Protein AF-A0AAN4Z8P5-F1 (afdb_monomer)

Sequence (238 aa):
MHRLLLLSAVVSSAASQAPPCPLPADVLASDYPSPWAKGGLMDKWKDGANDWIKCPDHFIAKLTADSKAFSFGSSYYCNSTSGKWMERGSKFQAPAFVSPVTYPTGTAKKYCPITHTPSNGASGWIALYSGHEQYCPAGEIPTLATDGKISKSITCQDNGKLSIVAEDGSVTYPFHPTLKCIRAPPPPPCPPLGTCTEADVKKRFGPSAVYGAPTITPSKGSCSSPTGKLVYLKVRSE

Mean predicted aligned error: 10.51 Å

pLDDT: mean 81.45, std 18.39, range [33.81, 97.62]

Organism: NCBI:txid1317129

Foldseek 3Di:
DDDDDDDPDPPPPPPPQQDAQDDAAAQDQVLDFPPKDAQDAWDWDDPPPWIKTFAPAWKWFALDNAAHIWTFDGMFTQDSVVSFTADPPQRDTGHNYMGHIDDDPPDDDFWAWAWEQEPVRRIGIITHHAPRFRRADPQWFKAFPPPRFTFPDWGGDRNNDIWTQTPVRDTDDDDHTYIYIDGDDDQPPPDPQADDDPVNQCVRPNVQWDFDFDDDDDDPDWDAHPVRGITDIDDDDD

Solvent-accessible surface area (backbone atoms only — not comparable to full-atom values): 14144 Å² total; per-residue (Å²): 138,84,83,83,80,81,79,79,78,79,77,77,71,73,75,79,73,59,68,76,48,75,80,54,44,73,54,59,76,88,55,49,54,86,79,50,42,84,32,71,69,70,47,71,52,68,80,88,84,41,46,35,42,34,28,91,66,26,32,36,30,17,64,38,98,80,20,28,38,35,36,42,72,44,54,30,33,36,39,66,90,78,43,38,43,23,28,85,84,56,48,21,65,63,48,57,19,40,28,27,23,35,72,62,83,93,61,81,88,49,36,18,62,28,28,42,34,53,97,86,66,31,45,33,66,34,34,32,30,61,96,26,52,64,37,40,38,86,69,36,39,46,20,37,65,86,79,63,48,51,46,69,44,61,46,30,37,76,86,33,50,64,48,39,30,30,74,89,66,52,70,72,80,92,72,63,56,46,33,26,66,41,76,50,76,77,74,77,79,76,65,68,74,81,64,80,43,68,66,55,47,24,72,74,66,37,84,80,46,52,89,49,82,74,74,94,71,95,69,96,74,77,48,71,36,85,85,74,52,56,44,55,75,63,76,78,82,129

Secondary structure (DSSP, 8-state):
-----------------PPPPPPPBPPPGGGPPTT-EE-SPPEEEE-SS-EEEE-SSEEEEESSTTSPPEEE-SEEEEETTTTEEE-TTT-PBPPSEEEEEEPPTT-----EEEEE--TT---EEEEE-TT----SPTTEEEEETTT--BEEEEEE-TTS-EEEEETT--B--SS--EEEEEEPPPPPPPPPTT---HHHHHHHH-TT-----------S-PBP-TTS-PBP------

Nearest PDB structures (foldseek):
  6j62-assembly1_A  TM=2.686E-01  e=1.863E-01  Mus musculus
  6oat-assembly2_D  TM=3.455E-01  e=3.373E-01  Ovis aries
  6i9r-assembly1_m  TM=5.720E-01  e=2.353E+00  Homo sapiens
  6ndl-assembly1_A  TM=5.377E-01  e=6.561E+00  Staphylococcus aureus

Structure (mmCIF, N/CA/C/O backbone):
data_AF-A0AAN4Z8P5-F1
#
_entry.id   AF-A0AAN4Z8P5-F1
#
loop_
_atom_site.group_PDB
_atom_site.id
_atom_site.type_symbol
_atom_site.label_atom_id
_atom_site.label_alt_id
_atom_site.label_comp_id
_atom_site.label_asym_id
_atom_site.label_entity_id
_atom_site.label_seq_id
_atom_site.pdbx_PDB_ins_code
_atom_site.Cartn_x
_atom_site.Cartn_y
_atom_site.Cartn_z
_atom_site.occupancy
_atom_site.B_iso_or_equiv
_atom_site.auth_seq_id
_atom_site.auth_comp_id
_atom_site.auth_asym_id
_atom_site.auth_atom_id
_atom_site.pdbx_PDB_model_num
ATOM 1 N N . MET A 1 1 ? 73.178 -10.350 13.482 1.00 52.38 1 MET A N 1
ATOM 2 C CA . MET A 1 1 ? 72.140 -9.421 12.979 1.00 52.38 1 MET A CA 1
ATOM 3 C C . MET A 1 1 ? 71.139 -10.206 12.135 1.00 52.38 1 MET A C 1
ATOM 5 O O . MET A 1 1 ? 71.417 -10.464 10.975 1.00 52.38 1 MET A O 1
ATOM 9 N N . HIS A 1 2 ? 70.037 -10.680 12.724 1.00 45.66 2 HIS A N 1
ATOM 10 C CA . HIS A 1 2 ? 68.987 -11.424 12.013 1.00 45.66 2 HIS A CA 1
ATOM 11 C C . HIS A 1 2 ? 67.806 -10.481 11.739 1.00 45.66 2 HIS A C 1
ATOM 13 O O . HIS A 1 2 ? 67.177 -9.991 12.673 1.00 45.66 2 HIS A O 1
ATOM 19 N N . ARG A 1 3 ? 67.555 -10.181 10.458 1.00 58.16 3 ARG A N 1
ATOM 20 C CA . ARG A 1 3 ? 66.414 -9.379 9.992 1.00 58.16 3 ARG A CA 1
ATOM 21 C C . ARG A 1 3 ? 65.154 -10.244 10.014 1.00 58.16 3 ARG A C 1
ATOM 23 O O . ARG A 1 3 ? 65.031 -11.172 9.223 1.00 58.16 3 ARG A O 1
ATOM 30 N N . LEU A 1 4 ? 64.230 -9.915 10.910 1.00 60.97 4 LEU A N 1
ATOM 31 C CA . LEU A 1 4 ? 62.889 -10.485 10.960 1.00 60.97 4 LEU A CA 1
ATOM 32 C C . LEU A 1 4 ? 62.040 -9.830 9.852 1.00 60.97 4 LEU A C 1
ATOM 34 O O . LEU A 1 4 ? 61.720 -8.645 9.928 1.00 60.97 4 LEU A O 1
ATOM 38 N N . LEU A 1 5 ? 61.732 -10.579 8.793 1.00 62.50 5 LEU A N 1
ATOM 39 C CA . LEU A 1 5 ? 60.814 -10.175 7.724 1.00 62.50 5 LEU A CA 1
ATOM 40 C C . LEU A 1 5 ? 59.372 -10.421 8.194 1.00 62.50 5 LEU A C 1
ATOM 42 O O . LEU A 1 5 ? 58.904 -11.556 8.214 1.00 62.50 5 LEU A O 1
ATOM 46 N N . LEU A 1 6 ? 58.675 -9.354 8.588 1.00 63.75 6 LEU A N 1
ATOM 47 C CA . LEU A 1 6 ? 57.229 -9.366 8.817 1.00 63.75 6 LEU A CA 1
ATOM 48 C C . LEU A 1 6 ? 56.513 -9.484 7.463 1.00 63.75 6 LEU A C 1
ATOM 50 O O . LEU A 1 6 ? 56.391 -8.505 6.728 1.00 63.75 6 LEU A O 1
ATOM 54 N N . LEU A 1 7 ? 56.048 -10.691 7.125 1.00 62.81 7 LEU A N 1
ATOM 55 C CA . LEU A 1 7 ? 55.067 -10.888 6.060 1.00 62.81 7 LEU A CA 1
ATOM 56 C C . LEU A 1 7 ? 53.708 -10.363 6.540 1.00 62.81 7 LEU A C 1
ATOM 58 O O . LEU A 1 7 ? 52.986 -11.039 7.270 1.00 62.81 7 LEU A O 1
ATOM 62 N N . SER A 1 8 ? 53.350 -9.158 6.103 1.00 68.50 8 SER A N 1
ATOM 63 C CA . SER A 1 8 ? 51.978 -8.660 6.188 1.00 68.50 8 SER A CA 1
ATOM 64 C C . SER A 1 8 ? 51.107 -9.443 5.207 1.00 68.50 8 SER A C 1
ATOM 66 O O . SER A 1 8 ? 51.069 -9.143 4.014 1.00 68.50 8 SER A O 1
ATOM 68 N N . ALA A 1 9 ? 50.417 -10.470 5.701 1.00 64.00 9 ALA A N 1
ATOM 69 C CA . ALA A 1 9 ? 49.359 -11.136 4.957 1.00 64.00 9 ALA A CA 1
ATOM 70 C C . ALA A 1 9 ? 48.201 -10.146 4.763 1.00 64.00 9 ALA A C 1
ATOM 72 O O . ALA A 1 9 ? 47.446 -9.856 5.690 1.00 64.00 9 ALA A O 1
ATOM 73 N N . VAL A 1 10 ? 48.076 -9.601 3.553 1.00 68.06 10 VAL A N 1
ATOM 74 C CA . VAL A 1 10 ? 46.900 -8.830 3.147 1.00 68.06 10 VAL A CA 1
ATOM 75 C C . VAL A 1 10 ? 45.758 -9.826 2.986 1.00 68.06 10 VAL A C 1
ATOM 77 O O . VAL A 1 10 ? 45.598 -10.450 1.937 1.00 68.06 10 VAL A O 1
ATOM 80 N N . VAL A 1 11 ? 44.983 -10.016 4.053 1.00 68.56 11 VAL A N 1
ATOM 81 C CA . VAL A 1 11 ? 43.705 -10.722 3.986 1.00 68.56 11 VAL A CA 1
ATOM 82 C C . VAL A 1 11 ? 42.791 -9.855 3.128 1.00 68.56 11 VAL A C 1
ATOM 84 O O . VAL A 1 11 ? 42.194 -8.889 3.599 1.00 68.56 11 VAL A O 1
ATOM 87 N N . SER A 1 12 ? 42.751 -10.155 1.831 1.00 68.25 12 SER A N 1
ATOM 88 C CA . SER A 1 12 ? 41.785 -9.568 0.911 1.00 68.25 12 SER A CA 1
ATOM 89 C C . SER A 1 12 ? 40.426 -10.140 1.282 1.00 68.25 12 SER A C 1
ATOM 91 O O . SER A 1 12 ? 40.024 -11.190 0.788 1.00 68.25 12 SER A O 1
ATOM 93 N N . SER A 1 13 ? 39.748 -9.487 2.223 1.00 64.06 13 SER A N 1
ATOM 94 C CA . SER A 1 13 ? 38.357 -9.773 2.533 1.00 64.06 13 SER A CA 1
ATOM 95 C C . SER A 1 13 ? 37.571 -9.564 1.247 1.00 64.06 13 SER A C 1
ATOM 97 O O . SER A 1 13 ? 37.394 -8.426 0.811 1.00 64.06 13 SER A O 1
ATOM 99 N N . ALA A 1 14 ? 37.149 -10.660 0.611 1.00 66.06 14 ALA A N 1
ATOM 100 C CA . ALA A 1 14 ? 36.189 -10.597 -0.476 1.00 66.06 14 ALA A CA 1
ATOM 101 C C . ALA A 1 14 ? 35.011 -9.777 0.049 1.00 66.06 14 ALA A C 1
ATOM 103 O O . ALA A 1 14 ? 34.372 -10.170 1.027 1.00 66.06 14 ALA A O 1
ATOM 104 N N . ALA A 1 15 ? 34.810 -8.589 -0.524 1.00 62.56 15 ALA A N 1
ATOM 105 C CA . ALA A 1 15 ? 33.711 -7.728 -0.138 1.00 62.56 15 ALA A CA 1
ATOM 106 C C . ALA A 1 15 ? 32.442 -8.555 -0.332 1.00 62.56 15 ALA A C 1
ATOM 108 O O . ALA A 1 15 ? 32.108 -8.912 -1.461 1.00 62.56 15 ALA A O 1
ATOM 109 N N . SER A 1 16 ? 31.816 -8.941 0.781 1.00 61.53 16 SER A N 1
ATOM 110 C CA . SER A 1 16 ? 30.588 -9.723 0.782 1.00 61.53 16 SER A CA 1
ATOM 111 C C . SER A 1 16 ? 29.562 -8.918 0.005 1.00 61.53 16 SER A C 1
ATOM 113 O O . SER A 1 16 ? 29.062 -7.897 0.482 1.00 61.53 16 SER A O 1
ATOM 115 N N . GLN A 1 17 ? 29.349 -9.303 -1.250 1.00 60.03 17 GLN A N 1
ATOM 116 C CA . GLN A 1 17 ? 28.396 -8.637 -2.108 1.00 60.03 17 GLN A CA 1
ATOM 117 C C . GLN A 1 17 ? 27.033 -8.933 -1.497 1.00 60.03 17 GLN A C 1
ATOM 119 O O . GLN A 1 17 ? 26.620 -10.092 -1.434 1.00 60.03 17 GLN A O 1
ATOM 124 N N . ALA A 1 18 ? 26.385 -7.897 -0.957 1.00 60.31 18 ALA A N 1
ATOM 125 C CA . ALA A 1 18 ? 25.063 -8.040 -0.373 1.00 60.31 18 ALA A CA 1
ATOM 126 C C . ALA A 1 18 ? 24.150 -8.761 -1.379 1.00 60.31 18 ALA A C 1
ATOM 128 O O . ALA A 1 18 ? 24.222 -8.465 -2.579 1.00 60.31 18 ALA A O 1
ATOM 129 N N . PRO A 1 19 ? 23.335 -9.729 -0.923 1.00 68.38 19 PRO A N 1
ATOM 130 C CA . PRO A 1 19 ? 22.487 -10.489 -1.821 1.00 68.38 19 PRO A CA 1
ATOM 131 C C . PRO A 1 19 ? 21.574 -9.529 -2.599 1.00 68.38 19 PRO A C 1
ATOM 133 O O . PRO A 1 19 ? 21.055 -8.572 -2.013 1.00 68.38 19 PRO A O 1
ATOM 136 N N . PRO A 1 20 ? 21.380 -9.756 -3.911 1.00 84.88 20 PRO A N 1
ATOM 137 C CA . PRO A 1 20 ? 20.511 -8.914 -4.723 1.00 84.88 20 PRO A CA 1
ATOM 138 C C . PRO A 1 20 ? 19.097 -8.904 -4.132 1.00 84.88 20 PRO A C 1
ATOM 140 O O . PRO A 1 20 ? 18.628 -9.922 -3.615 1.00 84.88 20 PRO A O 1
ATOM 143 N N . CYS A 1 21 ? 18.405 -7.764 -4.208 1.00 92.88 21 CYS A N 1
ATOM 144 C CA . CYS A 1 21 ? 17.042 -7.659 -3.692 1.00 92.88 21 CYS A CA 1
ATOM 145 C C . CYS A 1 21 ? 16.141 -8.707 -4.371 1.00 92.88 21 CYS A C 1
ATOM 147 O O . CYS A 1 21 ? 16.063 -8.732 -5.607 1.00 92.88 21 CYS A O 1
ATOM 149 N N . PRO A 1 22 ? 15.435 -9.562 -3.607 1.00 94.38 22 PRO A N 1
ATOM 150 C CA . PRO A 1 22 ? 14.494 -10.502 -4.196 1.00 94.38 22 PRO A CA 1
ATOM 151 C C . PRO A 1 22 ? 13.367 -9.726 -4.878 1.00 94.38 22 PRO A C 1
ATOM 153 O O . PRO A 1 22 ? 12.969 -8.657 -4.410 1.00 94.38 22 PRO A O 1
ATOM 156 N N . LEU A 1 23 ? 12.846 -10.247 -5.989 1.00 94.75 23 LEU A N 1
ATOM 157 C CA . LEU A 1 23 ? 11.649 -9.662 -6.590 1.00 94.75 23 LEU A CA 1
ATOM 158 C C . LEU A 1 23 ? 10.480 -9.709 -5.6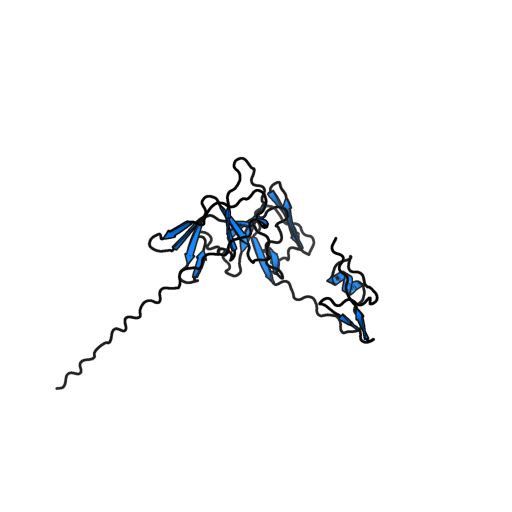01 1.00 94.75 23 LEU A C 1
ATOM 160 O O . LEU A 1 23 ? 10.335 -10.719 -4.908 1.00 94.75 23 LEU A O 1
ATOM 164 N N . PRO A 1 24 ? 9.634 -8.665 -5.559 1.00 96.38 24 PRO A N 1
ATOM 165 C CA . PRO A 1 24 ? 8.354 -8.757 -4.874 1.00 96.38 24 PRO A CA 1
ATOM 166 C C . PRO A 1 24 ? 7.505 -9.893 -5.455 1.00 96.38 24 PRO A C 1
ATOM 168 O O . PRO A 1 24 ? 7.628 -10.233 -6.634 1.00 96.38 24 PRO A O 1
ATOM 171 N N . ALA A 1 25 ? 6.634 -10.467 -4.628 1.00 97.38 25 ALA A N 1
ATOM 172 C CA . ALA A 1 25 ? 5.618 -11.393 -5.110 1.00 97.38 25 ALA A CA 1
ATOM 173 C C . ALA A 1 25 ? 4.574 -10.642 -5.950 1.00 97.38 25 ALA A C 1
ATOM 175 O O . ALA A 1 25 ? 4.327 -9.458 -5.725 1.00 97.38 25 ALA A O 1
ATOM 176 N N . ASP A 1 26 ? 3.926 -11.329 -6.888 1.00 97.38 26 ASP A N 1
ATOM 177 C CA . ASP A 1 26 ? 2.837 -10.727 -7.654 1.00 97.38 26 ASP A CA 1
ATOM 178 C C . ASP A 1 26 ? 1.574 -10.547 -6.791 1.00 97.38 26 ASP A C 1
ATOM 180 O O . ASP A 1 26 ? 1.228 -11.389 -5.958 1.00 97.38 26 ASP A O 1
ATOM 184 N N . VAL A 1 27 ? 0.857 -9.450 -7.027 1.00 97.44 27 VAL A N 1
ATOM 185 C CA . VAL A 1 27 ? -0.517 -9.239 -6.572 1.00 97.44 27 VAL A CA 1
ATOM 186 C C . VAL A 1 27 ? -1.455 -10.052 -7.468 1.00 97.44 27 VAL A C 1
ATOM 188 O O . VAL A 1 27 ? -1.326 -10.049 -8.692 1.00 97.44 27 VAL A O 1
ATOM 191 N N . LEU A 1 28 ? -2.427 -10.750 -6.878 1.00 97.12 28 LEU A N 1
ATOM 192 C CA . LEU A 1 28 ? -3.420 -11.492 -7.655 1.00 97.12 28 LEU A CA 1
ATOM 193 C C . LEU A 1 28 ? -4.297 -10.525 -8.456 1.00 97.12 28 LEU A C 1
ATOM 195 O O . LEU A 1 28 ? -4.780 -9.532 -7.920 1.00 97.12 28 LEU A O 1
ATOM 199 N N . ALA A 1 29 ? -4.566 -10.848 -9.723 1.00 96.38 29 ALA A N 1
ATOM 200 C CA . ALA A 1 29 ? -5.386 -10.001 -10.592 1.00 96.38 29 ALA A CA 1
ATOM 201 C C . ALA A 1 29 ? -6.810 -9.770 -10.049 1.00 96.38 29 ALA A C 1
ATOM 203 O O . ALA A 1 29 ? -7.397 -8.724 -10.300 1.00 96.38 29 ALA A O 1
ATOM 204 N N . SER A 1 30 ? -7.348 -10.713 -9.267 1.00 96.19 30 SER A N 1
ATOM 205 C CA . SER A 1 30 ? -8.637 -10.573 -8.576 1.00 96.19 30 SER A CA 1
ATOM 206 C C . SER A 1 30 ? -8.646 -9.495 -7.489 1.00 96.19 30 SER A C 1
ATOM 208 O O . SER A 1 30 ? -9.719 -9.061 -7.083 1.00 96.19 30 SER A O 1
ATOM 210 N N . ASP A 1 31 ? -7.474 -9.076 -7.006 1.00 96.12 31 ASP A N 1
ATOM 211 C CA . ASP A 1 31 ? -7.334 -8.040 -5.980 1.00 96.12 31 ASP A CA 1
ATOM 212 C C . ASP A 1 31 ? -7.140 -6.643 -6.578 1.00 96.12 31 ASP A C 1
ATOM 214 O O . ASP A 1 31 ? -7.076 -5.660 -5.833 1.00 96.12 31 ASP A O 1
ATOM 218 N N . TYR A 1 32 ? -7.002 -6.534 -7.902 1.00 95.88 32 TYR A N 1
ATOM 219 C CA . TYR A 1 32 ? -6.760 -5.254 -8.553 1.00 95.88 32 TYR A CA 1
ATOM 220 C C . TYR A 1 32 ? -7.988 -4.355 -8.383 1.00 95.88 32 TYR A C 1
ATOM 222 O O . TYR A 1 32 ? -9.103 -4.777 -8.699 1.00 95.88 32 T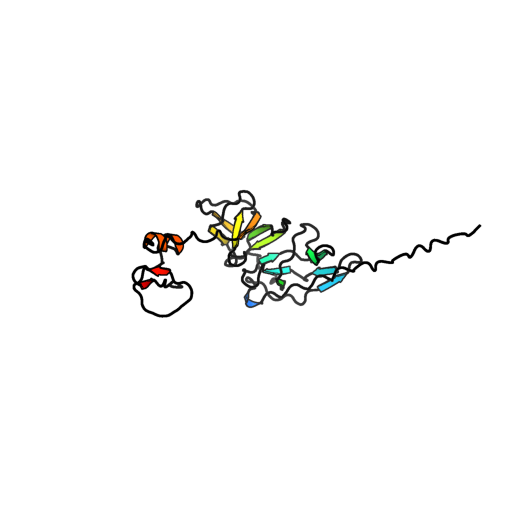YR A O 1
ATOM 230 N N . PRO A 1 33 ? -7.817 -3.111 -7.903 1.00 93.81 33 PRO A N 1
ATOM 231 C CA . PRO A 1 33 ? -8.925 -2.177 -7.874 1.00 93.81 33 PRO A CA 1
ATOM 232 C C . PRO A 1 33 ? -9.372 -1.889 -9.310 1.00 93.81 33 PRO A C 1
ATOM 234 O O . PRO A 1 33 ? -8.549 -1.759 -10.215 1.00 93.81 33 PRO A O 1
ATOM 237 N N . SER A 1 34 ? -10.675 -1.768 -9.543 1.00 91.62 34 SER A N 1
ATOM 238 C CA . SER A 1 34 ? -11.163 -1.319 -10.850 1.00 91.62 34 SER A CA 1
ATOM 239 C C . SER A 1 34 ? -10.652 0.104 -11.135 1.00 91.62 34 SER A C 1
ATOM 241 O O . SER A 1 34 ? -10.630 0.927 -10.214 1.00 91.62 34 SER A O 1
ATOM 243 N N . PRO A 1 35 ? -10.239 0.440 -12.372 1.00 93.19 35 PRO A N 1
ATOM 244 C CA . PRO A 1 35 ? -10.270 -0.357 -13.605 1.00 93.19 35 PRO A CA 1
ATOM 245 C C . PRO A 1 35 ? -8.908 -0.976 -13.992 1.00 93.19 35 PRO A C 1
ATOM 247 O O . PRO A 1 35 ? -8.626 -1.151 -15.177 1.00 93.19 35 PRO A O 1
ATOM 250 N N . TRP A 1 36 ? -8.019 -1.238 -13.033 1.00 95.00 36 TRP A N 1
ATOM 251 C CA . TRP A 1 36 ? -6.665 -1.708 -13.331 1.00 95.00 36 TRP A CA 1
ATOM 252 C C . TRP A 1 36 ? -6.649 -3.110 -13.941 1.00 95.00 36 TRP A C 1
ATOM 254 O O . TRP A 1 36 ? -7.365 -4.011 -13.506 1.00 95.00 36 TRP A O 1
ATOM 264 N N . ALA A 1 37 ? -5.757 -3.307 -14.910 1.00 96.19 37 ALA A N 1
ATOM 265 C CA . ALA A 1 37 ? -5.485 -4.599 -15.530 1.00 96.19 37 ALA A CA 1
ATOM 266 C C . ALA A 1 37 ? -3.988 -4.928 -15.458 1.00 96.19 37 ALA A C 1
ATOM 268 O O . ALA A 1 37 ? -3.159 -4.060 -15.197 1.00 96.19 37 ALA A O 1
ATOM 269 N N . LYS A 1 38 ? -3.611 -6.190 -15.693 1.00 96.06 38 LYS A N 1
ATOM 270 C CA . LYS A 1 38 ? -2.198 -6.609 -15.686 1.00 96.06 38 LYS A CA 1
ATOM 271 C C . LYS A 1 38 ? -1.408 -5.881 -16.784 1.00 96.06 38 LYS A C 1
ATOM 273 O O . LYS A 1 38 ? -1.841 -5.835 -17.930 1.00 96.06 38 LYS A O 1
ATOM 278 N N . GLY A 1 39 ? -0.249 -5.327 -16.430 1.00 91.81 39 GLY A N 1
ATOM 279 C CA . GLY A 1 39 ? 0.515 -4.376 -17.248 1.00 91.81 39 GLY A CA 1
ATOM 280 C C . GLY A 1 39 ? 1.807 -4.908 -17.860 1.00 91.81 39 GLY A C 1
ATOM 281 O O . GLY A 1 39 ? 2.776 -4.167 -17.975 1.00 91.81 39 GLY A O 1
ATOM 282 N N . GLY A 1 40 ? 1.844 -6.188 -18.232 1.00 92.44 40 GLY A N 1
ATOM 283 C CA . GLY A 1 40 ? 3.055 -6.837 -18.741 1.00 92.44 40 GLY A CA 1
ATOM 284 C C . GLY A 1 40 ? 3.973 -7.357 -17.631 1.00 92.44 40 GLY A C 1
ATOM 285 O O . GLY A 1 40 ? 3.505 -7.724 -16.551 1.00 92.44 40 GLY A O 1
ATOM 286 N N . LEU A 1 41 ? 5.271 -7.460 -17.935 1.00 94.25 41 LEU A N 1
ATOM 287 C CA . LEU A 1 41 ? 6.305 -7.935 -17.011 1.00 94.25 41 LEU A CA 1
ATOM 288 C C . LEU A 1 41 ? 6.997 -6.760 -16.311 1.00 94.25 41 LEU A C 1
ATOM 290 O O . LEU A 1 41 ? 7.053 -5.652 -16.836 1.00 94.25 41 LEU A O 1
ATOM 294 N N . MET A 1 42 ? 7.527 -7.017 -15.114 1.00 95.94 42 MET A N 1
ATOM 295 C CA . MET A 1 42 ? 8.334 -6.048 -14.379 1.00 95.94 42 MET A CA 1
ATOM 296 C C . MET A 1 42 ? 9.724 -5.962 -15.012 1.00 95.94 42 MET A C 1
ATOM 298 O O . MET A 1 42 ? 10.455 -6.956 -15.050 1.00 95.94 42 MET A O 1
ATOM 302 N N . ASP A 1 43 ? 10.098 -4.775 -15.477 1.00 95.81 43 ASP A N 1
ATOM 303 C CA . ASP A 1 43 ? 11.400 -4.541 -16.092 1.00 95.81 43 ASP A CA 1
ATOM 304 C C . ASP A 1 43 ? 12.476 -4.426 -15.014 1.00 95.81 43 ASP A C 1
ATOM 306 O O . ASP A 1 43 ? 12.331 -3.660 -14.057 1.00 95.81 43 ASP A O 1
ATOM 310 N N . LYS A 1 44 ? 13.591 -5.135 -15.210 1.00 95.19 44 LYS A N 1
ATOM 311 C CA . LYS A 1 44 ? 14.800 -5.017 -14.389 1.00 95.19 44 LYS A CA 1
ATOM 312 C C . LYS A 1 44 ? 15.941 -4.415 -15.184 1.00 95.19 44 LYS A C 1
ATOM 314 O O . LYS A 1 44 ? 16.188 -4.831 -16.313 1.00 95.19 44 LYS A O 1
ATOM 319 N N . TRP A 1 45 ? 16.691 -3.507 -14.572 1.00 95.38 45 TRP A N 1
ATOM 320 C CA . TRP A 1 45 ? 17.937 -3.007 -15.153 1.00 95.38 45 TRP A CA 1
ATOM 321 C C . TRP A 1 45 ? 18.937 -2.606 -14.069 1.00 95.38 45 TRP A C 1
ATOM 323 O O . TRP A 1 45 ? 18.609 -2.582 -12.885 1.00 95.38 45 TRP A O 1
ATOM 333 N N . LYS A 1 46 ? 20.167 -2.293 -14.478 1.00 94.38 46 LYS A N 1
ATOM 334 C CA . LYS A 1 46 ? 21.242 -1.825 -13.600 1.00 94.38 46 LYS A CA 1
ATOM 335 C C . LYS A 1 46 ? 21.802 -0.513 -14.143 1.00 94.38 46 LYS A C 1
ATOM 337 O O . LYS A 1 46 ? 22.076 -0.433 -15.337 1.00 94.38 46 LYS A O 1
ATOM 342 N N . ASP A 1 47 ? 21.978 0.500 -13.295 1.00 92.25 47 ASP A N 1
ATOM 343 C CA . ASP A 1 47 ? 22.511 1.825 -13.691 1.00 92.25 47 ASP A CA 1
ATOM 344 C C . ASP A 1 47 ? 24.021 1.987 -13.426 1.00 92.25 47 ASP A C 1
ATOM 346 O O . ASP A 1 47 ? 24.550 3.095 -13.415 1.00 92.25 47 ASP A O 1
ATOM 350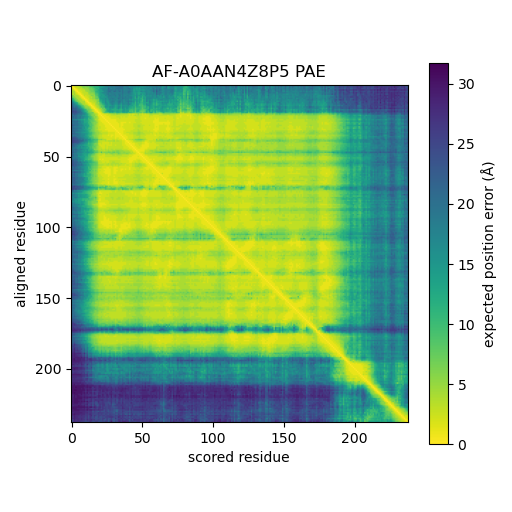 N N . GLY A 1 48 ? 24.715 0.875 -13.178 1.00 88.25 48 GLY A N 1
ATOM 351 C CA . GLY A 1 48 ? 26.119 0.834 -12.767 1.00 88.25 48 GLY A CA 1
ATOM 352 C C . GLY A 1 48 ? 26.313 0.848 -11.248 1.00 88.25 48 GLY A C 1
ATOM 353 O O . GLY A 1 48 ? 27.223 0.177 -10.765 1.00 88.25 48 GLY A O 1
ATOM 354 N N . ALA A 1 49 ? 25.433 1.511 -10.492 1.00 89.25 49 ALA A N 1
ATOM 355 C CA . ALA A 1 49 ? 25.527 1.609 -9.032 1.00 89.25 49 ALA A CA 1
ATOM 356 C C . ALA A 1 49 ? 24.458 0.782 -8.303 1.00 89.25 49 ALA A C 1
ATOM 358 O O . ALA A 1 49 ? 24.743 0.180 -7.271 1.00 89.25 49 ALA A O 1
ATOM 359 N N . ASN A 1 50 ? 23.240 0.732 -8.839 1.00 92.62 50 ASN A N 1
ATOM 360 C CA . ASN A 1 50 ? 22.093 0.077 -8.223 1.00 92.62 50 ASN A CA 1
ATOM 361 C C . ASN A 1 50 ? 21.379 -0.824 -9.233 1.00 92.62 50 ASN A C 1
ATOM 363 O O . ASN A 1 50 ? 21.344 -0.535 -10.434 1.00 92.62 50 ASN A O 1
ATOM 367 N N . ASP A 1 51 ? 20.766 -1.889 -8.725 1.00 95.62 51 ASP A N 1
ATOM 368 C CA . ASP A 1 51 ? 19.753 -2.640 -9.463 1.00 95.62 51 ASP A CA 1
ATOM 369 C C . ASP A 1 51 ? 18.407 -1.921 -9.345 1.00 95.62 51 ASP A C 1
ATOM 371 O O . ASP A 1 51 ? 18.121 -1.289 -8.328 1.00 95.62 51 ASP A O 1
ATOM 375 N N . TRP A 1 52 ? 17.570 -2.030 -10.368 1.00 96.31 52 TRP A N 1
ATOM 376 C CA . TRP A 1 52 ? 16.307 -1.312 -10.472 1.00 96.31 52 TRP A CA 1
ATOM 377 C C . TRP A 1 52 ? 15.169 -2.207 -10.947 1.00 96.31 52 TRP A C 1
ATOM 379 O O . TRP A 1 52 ? 15.384 -3.130 -11.735 1.00 96.31 52 TRP A O 1
ATOM 389 N N . ILE A 1 53 ? 13.955 -1.872 -10.506 1.00 97.19 53 ILE A N 1
ATOM 390 C CA . ILE A 1 53 ? 12.688 -2.374 -11.046 1.00 97.19 53 ILE A CA 1
ATOM 391 C C . ILE A 1 53 ? 11.791 -1.210 -11.477 1.00 97.19 53 ILE A C 1
ATOM 393 O O . ILE A 1 53 ? 11.765 -0.161 -10.827 1.00 97.19 53 ILE A O 1
ATOM 397 N N . LYS A 1 54 ? 11.037 -1.390 -12.563 1.00 96.00 54 LYS A N 1
ATOM 398 C CA . LYS A 1 54 ? 10.003 -0.451 -13.029 1.00 96.00 54 LYS A CA 1
ATOM 399 C C . LYS A 1 54 ? 8.847 -1.205 -13.664 1.00 96.00 54 LYS A C 1
ATOM 401 O O . LYS A 1 54 ? 9.006 -2.343 -14.108 1.00 96.00 54 LYS A O 1
ATOM 406 N N . CYS A 1 55 ? 7.710 -0.531 -13.748 1.00 94.31 55 CYS A N 1
ATOM 407 C CA . CYS A 1 55 ? 6.621 -0.927 -14.633 1.00 94.31 55 CYS A CA 1
ATOM 408 C C . CYS A 1 55 ? 6.446 0.119 -15.732 1.00 94.31 55 CYS A C 1
ATOM 410 O O . CYS A 1 55 ? 6.719 1.291 -15.467 1.00 94.31 55 CYS A O 1
ATOM 412 N N . PRO A 1 56 ? 5.997 -0.276 -16.937 1.00 89.62 56 PRO A N 1
ATOM 413 C CA . PRO A 1 56 ? 5.752 0.667 -18.026 1.00 89.62 56 PRO A CA 1
ATOM 414 C C . PRO A 1 56 ? 4.797 1.801 -17.633 1.00 89.62 56 PRO A C 1
ATOM 416 O O . PRO A 1 56 ? 5.092 2.961 -17.909 1.00 89.62 56 PRO A O 1
ATOM 419 N N . ASP A 1 57 ? 3.718 1.463 -16.919 1.00 90.00 57 ASP A N 1
ATOM 420 C CA . ASP A 1 57 ? 2.707 2.429 -16.485 1.00 90.00 57 ASP A CA 1
ATOM 421 C C . ASP A 1 57 ? 2.781 2.673 -14.971 1.00 90.00 57 ASP A C 1
ATOM 423 O O . ASP A 1 57 ? 3.270 3.707 -14.513 1.00 90.00 57 ASP A O 1
ATOM 427 N N . HIS A 1 58 ? 2.282 1.723 -14.174 1.00 92.94 58 HIS A N 1
ATOM 428 C CA . HIS A 1 58 ? 2.134 1.870 -12.728 1.00 92.94 58 HIS A CA 1
ATOM 429 C C . HIS A 1 58 ? 2.306 0.534 -11.998 1.00 92.94 58 HIS A C 1
ATOM 431 O O . HIS A 1 58 ? 2.228 -0.542 -12.598 1.00 92.94 58 HIS A O 1
ATOM 437 N N . PHE A 1 59 ? 2.503 0.613 -10.682 1.00 96.38 59 PHE A N 1
ATOM 438 C CA . PHE A 1 59 ? 2.424 -0.545 -9.803 1.00 96.38 59 PHE A CA 1
ATOM 439 C C . PHE A 1 59 ? 1.095 -0.588 -9.042 1.00 96.38 59 PHE A C 1
ATOM 441 O O . PHE A 1 59 ? 0.602 0.440 -8.568 1.00 96.38 59 PHE A O 1
ATOM 448 N N . ILE A 1 60 ? 0.576 -1.801 -8.842 1.00 97.12 60 ILE A N 1
ATOM 449 C CA . ILE A 1 60 ? -0.353 -2.128 -7.753 1.00 97.12 60 ILE A CA 1
ATOM 450 C C . ILE A 1 60 ? 0.412 -2.930 -6.704 1.00 97.12 60 ILE A C 1
ATOM 452 O O . ILE A 1 60 ? 1.213 -3.798 -7.052 1.00 97.12 60 ILE A O 1
ATOM 456 N N . ALA A 1 61 ? 0.162 -2.652 -5.428 1.00 97.00 61 ALA A N 1
ATOM 457 C CA . ALA A 1 61 ? 0.758 -3.375 -4.314 1.00 97.00 61 ALA A CA 1
ATOM 458 C C . ALA A 1 61 ? -0.231 -3.744 -3.218 1.00 97.00 61 ALA A C 1
ATOM 460 O O . ALA A 1 61 ? -1.321 -3.183 -3.117 1.00 97.00 61 ALA A O 1
ATOM 461 N N . LYS A 1 62 ? 0.217 -4.668 -2.365 1.00 96.50 62 LYS A N 1
ATOM 462 C CA . LYS A 1 62 ? -0.389 -5.016 -1.078 1.00 96.50 62 LYS A CA 1
ATOM 463 C C . LYS A 1 62 ? 0.701 -5.034 -0.007 1.00 96.50 62 LYS A C 1
ATOM 465 O O . LYS A 1 62 ? 1.820 -5.481 -0.275 1.00 96.50 62 LYS A O 1
ATOM 470 N N . LEU A 1 63 ? 0.389 -4.573 1.206 1.00 95.12 63 LEU A N 1
ATOM 471 C CA . LEU A 1 63 ? 1.325 -4.654 2.335 1.00 95.12 63 LEU A CA 1
ATOM 472 C C . LEU A 1 63 ? 1.577 -6.116 2.722 1.00 95.12 63 LEU A C 1
ATOM 474 O O . LEU A 1 63 ? 2.719 -6.508 2.966 1.00 95.12 63 LEU A O 1
ATOM 478 N N . THR A 1 64 ? 0.519 -6.925 2.699 1.00 94.88 64 THR A N 1
ATOM 479 C CA . THR A 1 64 ? 0.524 -8.366 2.972 1.00 94.88 64 THR A CA 1
ATOM 480 C C . THR A 1 64 ? -0.441 -9.094 2.031 1.00 94.88 64 THR A C 1
ATOM 482 O O . THR A 1 64 ? -1.206 -8.471 1.297 1.00 94.88 64 THR A O 1
ATOM 485 N N . ALA A 1 65 ? -0.421 -10.431 2.029 1.00 94.44 65 ALA A N 1
ATOM 486 C CA . ALA A 1 65 ? -1.274 -11.235 1.146 1.00 94.44 65 ALA A CA 1
ATOM 487 C C . ALA A 1 65 ? -2.781 -11.036 1.401 1.00 94.44 65 ALA A C 1
ATOM 489 O O . ALA A 1 65 ? -3.591 -11.295 0.516 1.00 94.44 65 ALA A O 1
ATOM 490 N N . ASP A 1 66 ? -3.154 -10.572 2.588 1.00 91.75 66 ASP A N 1
ATOM 491 C CA . ASP A 1 66 ? -4.516 -10.372 3.086 1.00 91.75 66 ASP A CA 1
ATOM 492 C C . ASP A 1 66 ? -4.953 -8.896 3.125 1.00 91.75 66 ASP A C 1
ATOM 494 O O . ASP A 1 66 ? -6.142 -8.622 3.285 1.00 91.75 66 ASP A O 1
ATOM 498 N N . SER A 1 67 ? -4.034 -7.940 2.943 1.00 94.44 67 SER A N 1
ATOM 499 C CA . SER A 1 67 ? -4.384 -6.515 2.893 1.00 94.44 67 SER A CA 1
ATOM 500 C C . SER A 1 67 ? -5.167 -6.176 1.617 1.00 94.44 67 SER A C 1
ATOM 502 O O . SER A 1 67 ? -5.129 -6.925 0.643 1.00 94.44 67 SER A O 1
ATOM 504 N N . LYS A 1 68 ? -5.857 -5.034 1.548 1.00 94.25 68 LYS A N 1
ATOM 505 C CA . LYS A 1 68 ? -6.371 -4.534 0.257 1.00 94.25 68 LYS A CA 1
ATOM 506 C C . LYS A 1 68 ? -5.245 -3.939 -0.593 1.00 94.25 68 LYS A C 1
ATOM 508 O O . LYS A 1 68 ? -4.199 -3.547 -0.072 1.00 94.25 68 LYS A O 1
ATOM 513 N N . ALA A 1 69 ? -5.460 -3.923 -1.907 1.00 96.12 69 ALA A N 1
ATOM 514 C CA . ALA A 1 69 ? -4.503 -3.401 -2.871 1.00 96.12 69 ALA A CA 1
ATOM 515 C C . ALA A 1 69 ? -4.639 -1.881 -3.079 1.00 96.12 69 ALA A C 1
ATOM 517 O O . ALA A 1 69 ? -5.742 -1.338 -3.017 1.00 96.12 69 ALA A O 1
ATOM 518 N N . PHE A 1 70 ? -3.524 -1.216 -3.374 1.00 96.12 70 PHE A N 1
ATOM 519 C CA . PHE A 1 70 ? -3.425 0.217 -3.685 1.00 96.12 70 PHE A CA 1
ATOM 520 C C . PHE A 1 70 ? -2.396 0.448 -4.799 1.00 96.12 70 PHE A C 1
ATOM 522 O O . PHE A 1 70 ? -1.577 -0.431 -5.070 1.00 96.12 70 PHE A O 1
ATOM 529 N N . SER A 1 71 ? -2.413 1.618 -5.447 1.00 94.31 71 SER A N 1
ATOM 530 C CA . SER A 1 71 ? -1.376 1.985 -6.430 1.00 94.31 71 SER A CA 1
ATOM 531 C C . SER A 1 71 ? -0.364 2.964 -5.845 1.00 94.31 71 SER A C 1
ATOM 533 O O . SER A 1 71 ? -0.673 3.707 -4.908 1.00 94.31 71 SER A O 1
ATOM 535 N N . PHE A 1 72 ? 0.866 2.917 -6.357 1.00 92.25 72 PHE A N 1
ATOM 536 C CA . PHE A 1 72 ? 2.004 3.669 -5.829 1.00 92.25 72 PHE A CA 1
ATOM 537 C C . PHE A 1 72 ? 3.163 3.691 -6.841 1.00 92.25 72 PHE A C 1
ATOM 539 O O . PHE A 1 72 ? 3.357 2.718 -7.565 1.00 92.25 72 PHE A O 1
ATOM 546 N N . GLY A 1 73 ? 3.937 4.784 -6.866 1.00 86.06 73 GLY A N 1
ATOM 547 C CA . GLY A 1 73 ? 5.221 4.901 -7.577 1.00 86.06 73 GLY A CA 1
ATOM 548 C C . GLY A 1 73 ? 5.262 4.440 -9.047 1.00 86.06 73 GLY A C 1
ATOM 549 O O . GLY A 1 73 ? 4.250 4.196 -9.704 1.00 86.06 73 GLY A O 1
ATOM 550 N N . SER A 1 74 ? 6.479 4.342 -9.585 1.00 85.25 74 SER A N 1
ATOM 551 C CA . SER A 1 74 ? 6.741 3.778 -10.927 1.00 85.25 74 SER A CA 1
ATOM 552 C C . SER A 1 74 ? 8.130 3.152 -11.090 1.00 85.25 74 SER A C 1
ATOM 554 O O . SER A 1 74 ? 8.334 2.338 -11.990 1.00 85.25 74 SER A O 1
ATOM 556 N N . SER A 1 75 ? 9.080 3.441 -10.188 1.00 94.69 75 SER A N 1
ATOM 557 C CA . SER A 1 75 ? 10.402 2.802 -10.184 1.00 94.69 75 SER A CA 1
ATOM 558 C C . SER A 1 75 ? 11.008 2.703 -8.783 1.00 94.69 75 SER A C 1
ATOM 560 O O . SER A 1 75 ? 10.825 3.602 -7.960 1.00 94.69 75 SER A O 1
ATOM 562 N N . TYR A 1 76 ? 11.763 1.633 -8.536 1.00 96.50 76 TYR A N 1
ATOM 563 C CA . TYR A 1 76 ? 12.463 1.380 -7.276 1.00 96.50 76 TYR A CA 1
ATOM 564 C C . TYR A 1 76 ? 13.887 0.918 -7.551 1.00 96.50 76 TYR A C 1
ATOM 566 O O . TYR A 1 76 ? 14.127 0.174 -8.500 1.00 96.50 76 TYR A O 1
ATOM 574 N N . TYR A 1 77 ? 14.818 1.319 -6.690 1.00 96.31 77 TYR A N 1
ATOM 575 C CA . TYR A 1 77 ? 16.185 0.809 -6.696 1.00 96.31 77 TYR A CA 1
ATOM 576 C C . TYR A 1 77 ? 16.391 -0.159 -5.535 1.00 96.31 77 TYR A C 1
ATOM 578 O O . TYR A 1 77 ? 15.764 -0.030 -4.483 1.00 96.31 77 TYR A O 1
ATOM 586 N N .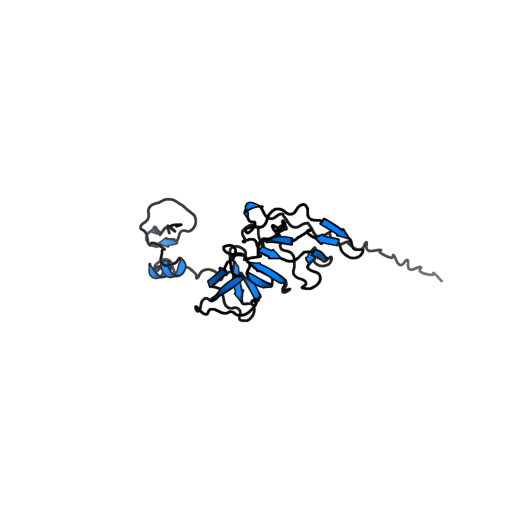 CYS A 1 78 ? 17.271 -1.134 -5.713 1.00 96.44 78 CYS A N 1
ATOM 587 C CA . CYS A 1 78 ? 17.680 -2.036 -4.655 1.00 96.44 78 CYS A CA 1
ATOM 588 C C . CYS A 1 78 ? 18.664 -1.308 -3.740 1.00 96.44 78 CYS A C 1
ATOM 590 O O . CYS A 1 78 ? 19.779 -0.973 -4.144 1.00 96.44 78 CYS A O 1
ATOM 592 N N . ASN A 1 79 ? 18.262 -1.056 -2.498 1.00 94.00 79 ASN A N 1
ATOM 593 C CA . ASN A 1 79 ? 19.178 -0.584 -1.476 1.00 94.00 79 ASN A CA 1
ATOM 594 C C . ASN A 1 79 ? 20.036 -1.766 -1.008 1.00 94.00 79 ASN A C 1
ATOM 596 O O . ASN A 1 79 ? 19.537 -2.674 -0.344 1.00 94.00 79 ASN A O 1
ATOM 600 N N . SER A 1 80 ? 21.325 -1.742 -1.343 1.00 91.12 80 SER A N 1
ATOM 601 C CA . SER A 1 80 ? 22.263 -2.828 -1.032 1.00 91.12 80 SER A CA 1
ATOM 602 C C . SER A 1 80 ? 22.513 -3.017 0.467 1.00 91.12 80 SER A C 1
ATOM 604 O O . SER A 1 80 ? 22.875 -4.110 0.888 1.00 91.12 80 SER A O 1
ATOM 606 N N . THR A 1 81 ? 22.296 -1.987 1.288 1.00 90.88 81 THR A N 1
ATOM 607 C CA . THR A 1 81 ? 22.449 -2.069 2.747 1.00 90.88 81 THR A CA 1
ATOM 608 C C . THR A 1 81 ? 21.284 -2.812 3.397 1.00 90.88 81 THR A C 1
ATOM 610 O O . THR A 1 81 ? 21.500 -3.633 4.282 1.00 90.88 81 THR A O 1
ATOM 613 N N . SER A 1 82 ? 20.046 -2.535 2.978 1.00 91.75 82 SER A N 1
ATOM 614 C CA . SER A 1 82 ? 18.845 -3.152 3.562 1.00 91.75 82 SER A CA 1
ATOM 615 C C . SER A 1 82 ? 18.352 -4.389 2.808 1.00 91.75 82 SER A C 1
ATOM 617 O O . SER A 1 82 ? 17.521 -5.133 3.334 1.00 91.75 82 SER A O 1
ATOM 619 N N . GLY A 1 83 ? 18.814 -4.603 1.572 1.00 92.94 83 GLY A N 1
ATOM 620 C CA . GLY A 1 83 ? 18.293 -5.635 0.677 1.00 92.94 83 GLY A CA 1
ATOM 621 C C . GLY A 1 83 ? 16.825 -5.404 0.301 1.00 92.94 83 GLY A C 1
ATOM 622 O O . GLY A 1 83 ? 16.085 -6.366 0.084 1.00 92.94 83 GLY A O 1
ATOM 623 N N . LYS A 1 84 ? 16.368 -4.142 0.288 1.00 94.38 84 LYS A N 1
ATOM 624 C CA . LYS A 1 84 ? 14.978 -3.757 -0.011 1.00 94.38 84 LYS A CA 1
ATOM 625 C C . LYS A 1 84 ? 14.886 -2.840 -1.226 1.00 94.38 84 LYS A C 1
ATOM 627 O O . LYS A 1 84 ? 15.764 -2.014 -1.463 1.00 94.38 84 LYS A O 1
ATOM 632 N N . TRP A 1 85 ? 13.774 -2.945 -1.948 1.00 96.19 85 TRP A N 1
ATOM 633 C CA . TRP A 1 85 ? 13.404 -2.014 -3.011 1.00 96.19 85 TRP A CA 1
ATOM 634 C C . TRP A 1 85 ? 12.922 -0.693 -2.412 1.00 96.19 85 TRP A C 1
ATOM 636 O O . TRP A 1 85 ? 12.003 -0.684 -1.594 1.00 96.19 85 TRP A O 1
ATOM 646 N N . MET A 1 86 ? 13.538 0.416 -2.812 1.00 95.31 86 MET A N 1
ATOM 647 C CA . MET A 1 86 ? 13.303 1.751 -2.263 1.00 95.31 86 MET A CA 1
ATOM 648 C C . MET A 1 86 ? 13.020 2.749 -3.385 1.00 95.31 86 MET A C 1
ATOM 650 O O . MET A 1 86 ? 13.662 2.722 -4.434 1.00 95.31 86 MET A O 1
ATOM 654 N N . GLU A 1 87 ? 12.071 3.653 -3.175 1.00 94.69 87 GLU A N 1
ATOM 655 C CA . GLU A 1 87 ? 11.839 4.765 -4.094 1.00 94.69 87 GLU A CA 1
ATOM 656 C C . GLU A 1 87 ? 12.969 5.798 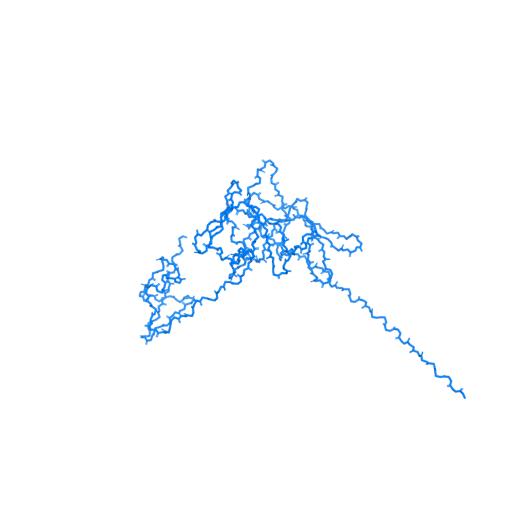-3.940 1.00 94.69 87 GLU A C 1
ATOM 658 O O . GLU A 1 87 ? 13.351 6.164 -2.824 1.00 94.69 87 GLU A O 1
ATOM 663 N N . ARG A 1 88 ? 13.529 6.294 -5.054 1.00 90.88 88 ARG A N 1
ATOM 664 C CA . ARG A 1 88 ? 14.718 7.173 -5.026 1.00 90.88 88 ARG A CA 1
ATOM 665 C C . ARG A 1 88 ? 14.498 8.454 -4.217 1.00 90.88 88 ARG A C 1
ATOM 667 O O . ARG A 1 88 ? 15.400 8.835 -3.469 1.00 90.88 88 ARG A O 1
ATOM 674 N N . GLY A 1 89 ? 13.345 9.100 -4.379 1.00 89.94 89 GLY A N 1
ATOM 675 C CA . GLY A 1 89 ? 13.032 10.385 -3.747 1.00 89.94 89 GLY A CA 1
ATOM 676 C C . GLY A 1 89 ? 12.592 10.234 -2.294 1.00 89.94 89 GLY A C 1
ATOM 677 O O . GLY A 1 89 ? 13.305 10.640 -1.383 1.00 89.94 89 GLY A O 1
ATOM 678 N N . SER A 1 90 ? 11.435 9.610 -2.086 1.00 91.19 90 SER A N 1
ATOM 679 C CA . SER A 1 90 ? 10.777 9.509 -0.777 1.00 91.19 90 SER A CA 1
ATOM 680 C C . SER A 1 90 ? 11.448 8.533 0.197 1.00 91.19 90 SER A C 1
ATOM 682 O O . SER A 1 90 ? 11.182 8.566 1.396 1.00 91.19 90 SER A O 1
ATOM 684 N N . LYS A 1 91 ? 12.300 7.637 -0.324 1.00 93.94 91 LYS A N 1
ATOM 685 C CA . LYS A 1 91 ? 12.821 6.461 0.389 1.00 93.94 91 LYS A CA 1
ATOM 686 C C . LYS A 1 91 ? 11.721 5.502 0.847 1.00 93.94 91 LYS A C 1
ATOM 688 O O . LYS A 1 91 ? 11.970 4.653 1.696 1.00 93.94 91 LYS A O 1
ATOM 693 N N . PHE A 1 92 ? 10.521 5.597 0.284 1.00 94.75 92 PHE A N 1
ATOM 694 C CA . PHE A 1 92 ? 9.446 4.659 0.555 1.00 94.75 92 PHE A CA 1
ATOM 695 C C . PHE A 1 92 ? 9.862 3.249 0.130 1.00 94.75 92 PHE A C 1
ATOM 697 O O . PHE A 1 92 ? 10.349 3.039 -0.984 1.00 94.75 92 PHE A O 1
ATOM 704 N N . GLN A 1 93 ? 9.690 2.287 1.032 1.00 95.19 93 GLN A N 1
ATOM 705 C CA . GLN A 1 93 ? 10.020 0.894 0.762 1.00 95.19 93 GLN A CA 1
ATOM 706 C C . GLN A 1 93 ? 8.878 0.237 -0.009 1.00 95.19 93 GLN A C 1
ATOM 708 O O . GLN A 1 93 ? 7.724 0.321 0.408 1.00 95.19 93 GLN A O 1
ATOM 713 N N . ALA A 1 94 ? 9.201 -0.454 -1.103 1.00 95.25 94 ALA A N 1
ATOM 714 C CA . ALA A 1 94 ? 8.202 -1.210 -1.841 1.00 95.25 94 ALA A CA 1
ATOM 715 C C . ALA A 1 94 ? 7.590 -2.307 -0.943 1.00 95.25 94 ALA A C 1
ATOM 717 O O . ALA A 1 94 ? 8.329 -2.982 -0.211 1.00 95.25 94 ALA A O 1
ATOM 718 N N . PRO A 1 95 ? 6.264 -2.512 -0.994 1.00 95.38 95 PRO A N 1
ATOM 719 C CA . PRO A 1 95 ? 5.610 -3.604 -0.285 1.00 95.38 95 PRO A CA 1
ATOM 720 C C . PRO A 1 95 ? 6.080 -4.988 -0.752 1.00 95.38 95 PRO A C 1
ATOM 722 O O . PRO A 1 95 ? 6.756 -5.132 -1.770 1.00 95.38 95 PRO A O 1
ATOM 725 N N . ALA A 1 96 ? 5.712 -6.030 -0.002 1.00 94.06 96 ALA A N 1
ATOM 726 C CA . ALA A 1 96 ? 6.101 -7.404 -0.326 1.00 94.06 96 ALA A CA 1
ATOM 727 C C . ALA A 1 96 ? 5.432 -7.937 -1.606 1.00 94.06 96 ALA A C 1
ATOM 729 O O . ALA A 1 96 ? 5.993 -8.814 -2.265 1.00 94.06 96 ALA A O 1
ATOM 730 N N . PHE A 1 97 ? 4.258 -7.398 -1.950 1.00 97.25 97 PHE A N 1
ATOM 731 C CA . PHE A 1 97 ? 3.492 -7.766 -3.135 1.00 97.25 97 PHE A CA 1
ATOM 732 C C . PHE A 1 97 ? 3.400 -6.564 -4.064 1.00 97.25 97 PHE A C 1
ATOM 734 O O . PHE A 1 97 ? 2.889 -5.523 -3.650 1.00 97.25 97 PHE A O 1
ATOM 741 N N . VAL A 1 98 ? 3.894 -6.697 -5.292 1.00 97.44 98 VAL A N 1
ATOM 742 C CA . VAL A 1 98 ? 3.942 -5.627 -6.292 1.00 97.44 98 VAL A CA 1
ATOM 743 C C . VAL A 1 98 ? 3.774 -6.236 -7.680 1.00 97.44 98 VAL A C 1
ATOM 745 O O . VAL A 1 98 ? 4.554 -7.107 -8.053 1.00 97.44 98 VAL A O 1
ATOM 748 N N . SER A 1 99 ? 2.827 -5.730 -8.471 1.00 97.62 99 SER A N 1
ATOM 749 C CA . SER A 1 99 ? 2.651 -6.146 -9.867 1.00 97.62 99 SER A CA 1
ATOM 750 C C . SER A 1 99 ? 2.577 -4.964 -10.835 1.00 97.62 99 SER A C 1
ATOM 752 O O . SER A 1 99 ? 1.975 -3.936 -10.502 1.00 97.62 99 SER A O 1
ATOM 754 N N . PRO A 1 100 ? 3.131 -5.119 -12.054 1.00 97.12 100 PRO A N 1
ATOM 755 C CA . PRO A 1 100 ? 2.870 -4.220 -13.169 1.00 97.12 100 PRO A CA 1
ATOM 756 C C . PRO A 1 100 ? 1.397 -4.208 -13.537 1.00 97.12 100 PRO A C 1
ATOM 758 O O . PRO A 1 100 ? 0.784 -5.260 -13.759 1.00 97.12 100 PRO A O 1
ATOM 761 N N . VAL A 1 101 ? 0.846 -3.009 -13.670 1.00 96.44 101 VAL A N 1
ATOM 762 C CA . VAL A 1 101 ? -0.527 -2.800 -14.120 1.00 96.44 101 VAL A CA 1
ATOM 763 C C . VAL A 1 101 ? -0.595 -1.730 -15.195 1.00 96.44 101 VAL A C 1
ATOM 765 O O . VAL A 1 101 ? 0.271 -0.864 -15.266 1.00 96.44 101 VAL A O 1
ATOM 768 N N . THR A 1 102 ? -1.636 -1.798 -16.015 1.00 95.06 102 THR A N 1
ATOM 769 C CA . THR A 1 102 ? -2.007 -0.772 -16.991 1.00 95.06 102 THR A CA 1
ATOM 770 C C . THR A 1 102 ? -3.329 -0.140 -16.570 1.00 95.06 102 THR A C 1
ATOM 772 O O . THR A 1 102 ? -4.207 -0.808 -16.010 1.00 95.06 102 THR A O 1
ATOM 775 N N . TYR A 1 103 ? -3.461 1.163 -16.813 1.00 91.44 103 TYR A N 1
ATOM 776 C CA . TYR A 1 103 ? -4.714 1.888 -16.607 1.00 91.44 103 TYR A CA 1
ATOM 777 C C . TYR A 1 103 ? -5.384 2.124 -17.962 1.00 91.44 103 TYR A C 1
ATOM 779 O O . TYR A 1 103 ? -4.718 2.642 -18.861 1.00 91.44 103 TYR A O 1
ATOM 787 N N . PRO A 1 104 ? -6.680 1.816 -18.138 1.00 91.06 104 PRO A N 1
ATOM 788 C CA . PRO A 1 104 ? -7.368 2.079 -19.394 1.00 91.06 104 PRO A CA 1
ATOM 789 C C . PRO A 1 104 ? -7.304 3.560 -19.776 1.00 91.06 104 PRO A C 1
ATOM 791 O O . PRO A 1 104 ? -7.650 4.447 -18.987 1.00 91.06 104 PRO A O 1
ATOM 794 N N . THR A 1 105 ? -6.872 3.834 -21.006 1.00 90.19 105 THR A N 1
ATOM 795 C CA . THR A 1 105 ? -6.814 5.194 -21.544 1.00 90.19 105 THR A CA 1
ATOM 796 C C . THR A 1 105 ? -8.210 5.826 -21.567 1.00 90.19 105 THR A C 1
ATOM 798 O O . THR A 1 105 ? -9.220 5.154 -21.761 1.00 90.19 105 THR A O 1
ATOM 801 N N . GLY A 1 106 ? -8.287 7.133 -21.301 1.00 87.25 106 GLY A N 1
ATOM 802 C CA . GLY A 1 106 ? -9.554 7.877 -21.293 1.00 87.25 106 GLY A CA 1
ATOM 803 C C . GLY A 1 106 ? -10.442 7.671 -20.059 1.00 87.25 106 GLY A C 1
ATOM 804 O O . GLY A 1 106 ? -11.457 8.351 -19.932 1.00 87.25 106 GLY A O 1
ATOM 805 N N . THR A 1 107 ? -10.068 6.800 -19.117 1.00 87.88 107 THR A N 1
ATOM 806 C CA . THR A 1 107 ? -10.805 6.670 -17.852 1.00 87.88 107 THR A CA 1
ATOM 807 C C . THR A 1 107 ? -10.301 7.705 -16.845 1.00 87.88 107 THR A C 1
ATOM 809 O O . THR A 1 107 ? -9.097 7.861 -16.640 1.00 87.88 107 THR A O 1
ATOM 812 N N . ALA A 1 108 ? -11.210 8.431 -16.190 1.00 85.56 108 ALA A N 1
ATOM 813 C CA . ALA A 1 108 ? -10.826 9.327 -15.103 1.00 85.56 108 ALA A CA 1
ATOM 814 C C . ALA A 1 108 ? -10.268 8.505 -13.933 1.00 85.56 108 ALA A C 1
ATOM 816 O O . ALA A 1 108 ? -10.842 7.481 -13.553 1.00 85.56 108 ALA A O 1
ATOM 817 N N . LYS A 1 109 ? -9.142 8.936 -13.357 1.00 83.69 109 LYS A N 1
ATOM 818 C CA . LYS A 1 109 ? -8.584 8.289 -12.169 1.00 83.69 109 LYS A CA 1
ATOM 819 C C . LYS A 1 109 ? -9.426 8.660 -10.948 1.00 83.69 109 LYS A C 1
ATOM 821 O O . LYS A 1 109 ? -9.416 9.809 -10.520 1.00 83.69 109 LYS A O 1
ATOM 826 N N . LYS A 1 110 ? -10.151 7.683 -10.405 1.00 91.31 110 LYS A N 1
ATOM 827 C CA . LYS A 1 110 ? -10.994 7.831 -9.212 1.00 91.31 110 LYS A CA 1
ATOM 828 C C . LYS A 1 110 ? -10.294 7.210 -8.007 1.00 91.31 110 LYS A C 1
ATOM 830 O O . LYS A 1 110 ? -10.406 6.011 -7.770 1.00 91.31 110 LYS A O 1
ATOM 835 N N . TYR A 1 111 ? -9.510 8.007 -7.292 1.00 94.06 111 TYR A N 1
ATOM 836 C CA . TYR A 1 111 ? -8.820 7.557 -6.087 1.00 94.06 111 TYR A CA 1
ATOM 837 C C . TYR A 1 111 ? -8.646 8.697 -5.092 1.00 94.06 111 TYR A C 1
ATOM 839 O O . TYR A 1 111 ? -8.712 9.874 -5.446 1.00 94.06 111 TYR A O 1
ATOM 847 N N . CYS A 1 112 ? -8.365 8.323 -3.853 1.00 93.94 112 CYS A N 1
ATOM 848 C CA . CYS A 1 112 ? -8.060 9.229 -2.768 1.00 93.94 112 CYS A CA 1
ATOM 849 C C . CYS A 1 112 ? -6.562 9.160 -2.472 1.00 93.94 112 CYS A C 1
ATOM 851 O O . CYS A 1 112 ? -6.087 8.141 -1.959 1.00 93.94 112 CYS A O 1
ATOM 853 N N . PRO A 1 113 ? -5.796 10.201 -2.821 1.00 94.88 113 PRO A N 1
ATOM 854 C CA . PRO A 1 113 ? -4.384 10.273 -2.477 1.00 94.88 113 PRO A CA 1
ATOM 855 C C . PRO A 1 113 ? -4.195 10.398 -0.962 1.00 94.88 113 PRO A C 1
ATOM 857 O O . PRO A 1 113 ? -4.759 11.287 -0.317 1.00 94.88 113 PRO A O 1
ATOM 860 N N . ILE A 1 114 ? -3.350 9.533 -0.411 1.00 95.25 114 ILE A N 1
ATOM 861 C CA . ILE A 1 114 ? -2.853 9.623 0.963 1.00 95.25 114 ILE A CA 1
ATOM 862 C C . ILE A 1 114 ? -1.336 9.458 0.972 1.00 95.25 114 ILE A C 1
ATOM 864 O O . ILE A 1 114 ? -0.740 8.941 0.025 1.00 95.25 114 ILE A O 1
ATOM 868 N N . THR A 1 115 ? -0.713 9.855 2.071 1.00 95.69 115 THR A N 1
ATOM 869 C CA . THR A 1 115 ? 0.672 9.492 2.358 1.00 95.69 115 THR A CA 1
ATOM 870 C C . THR A 1 115 ? 0.670 8.296 3.308 1.00 95.69 115 THR A C 1
ATOM 872 O O . THR A 1 115 ? 0.005 8.332 4.336 1.00 95.69 115 THR A O 1
ATOM 875 N N . HIS A 1 116 ? 1.405 7.232 3.005 1.00 95.62 116 HIS A N 1
ATOM 876 C CA . HIS A 1 116 ? 1.613 6.111 3.918 1.00 95.62 116 HIS A CA 1
ATOM 877 C C . HIS A 1 116 ? 3.023 6.152 4.502 1.00 95.62 116 HIS A C 1
ATOM 879 O O . HIS A 1 116 ? 4.001 6.267 3.764 1.00 95.62 116 HIS A O 1
ATOM 885 N N . THR A 1 117 ? 3.134 6.008 5.820 1.00 95.69 117 THR A N 1
ATOM 886 C CA . THR A 1 117 ? 4.408 5.801 6.512 1.00 95.69 117 THR A CA 1
ATOM 887 C C . THR A 1 117 ? 4.495 4.343 6.996 1.00 95.69 117 THR A C 1
ATOM 889 O O . THR A 1 117 ? 3.764 3.979 7.922 1.00 95.69 117 THR A O 1
ATOM 892 N N . PRO A 1 118 ? 5.371 3.498 6.420 1.00 91.50 118 PRO A N 1
ATOM 893 C CA . PRO A 1 118 ? 5.643 2.156 6.918 1.00 91.50 118 PRO A CA 1
ATOM 894 C C . PRO A 1 118 ? 6.460 2.201 8.219 1.00 91.50 118 PRO A C 1
ATOM 896 O O . PRO A 1 118 ? 6.899 3.257 8.681 1.00 91.50 118 PRO A O 1
ATOM 899 N N . SER A 1 119 ? 6.734 1.028 8.789 1.00 87.81 119 SER A N 1
ATOM 900 C CA . SER A 1 119 ? 7.542 0.870 10.008 1.00 87.81 119 SER A CA 1
ATOM 901 C C . SER A 1 119 ? 8.979 1.397 9.896 1.00 87.81 119 SER A C 1
ATOM 903 O O . SER A 1 119 ? 9.584 1.721 10.914 1.00 87.81 119 SER A O 1
ATOM 905 N N . ASN A 1 120 ? 9.522 1.536 8.681 1.00 88.31 120 ASN A N 1
ATOM 906 C CA . ASN A 1 120 ? 10.844 2.126 8.449 1.00 88.31 120 ASN A CA 1
ATOM 907 C C . ASN A 1 120 ? 10.858 3.669 8.539 1.00 88.31 120 ASN A C 1
ATOM 909 O O . ASN A 1 120 ? 11.920 4.275 8.415 1.00 88.31 120 ASN A O 1
ATOM 913 N N . GLY A 1 121 ? 9.694 4.306 8.711 1.00 92.62 121 GLY A N 1
ATOM 914 C CA . GLY A 1 121 ? 9.539 5.754 8.859 1.00 92.62 121 GLY A CA 1
ATOM 915 C C . GLY A 1 121 ? 9.539 6.562 7.555 1.00 92.62 121 GLY A C 1
ATOM 916 O O . GLY A 1 121 ? 9.184 7.741 7.581 1.00 92.62 121 GLY A O 1
ATOM 917 N N . ALA A 1 122 ? 9.880 5.963 6.412 1.00 94.12 122 ALA A N 1
ATOM 918 C CA . ALA A 1 122 ? 9.950 6.670 5.136 1.00 94.12 122 ALA A CA 1
ATOM 919 C C . ALA A 1 122 ? 8.571 6.756 4.475 1.00 94.12 122 ALA A C 1
ATOM 921 O O . ALA A 1 122 ? 7.973 5.742 4.137 1.00 94.12 122 ALA A O 1
ATOM 922 N N . SER A 1 123 ? 8.058 7.967 4.282 1.00 95.19 123 SER A N 1
ATOM 923 C CA . SER A 1 123 ? 6.678 8.174 3.832 1.00 95.19 123 SER A CA 1
ATOM 924 C C . SER A 1 123 ? 6.569 8.248 2.313 1.00 95.19 123 SER A C 1
ATOM 926 O O . SER A 1 123 ? 7.410 8.877 1.684 1.00 95.19 123 SER A O 1
ATOM 928 N N . GLY A 1 124 ? 5.527 7.662 1.726 1.00 94.56 124 GLY A N 1
ATOM 929 C CA . GLY A 1 124 ? 5.298 7.660 0.279 1.00 94.56 124 GLY A CA 1
ATOM 930 C C . GLY A 1 124 ? 3.834 7.872 -0.083 1.00 94.56 124 GLY A C 1
ATOM 931 O O . GLY A 1 124 ? 2.940 7.600 0.715 1.00 94.56 124 GLY A O 1
ATOM 932 N N . TRP A 1 125 ? 3.591 8.371 -1.291 1.00 94.75 125 TRP A N 1
ATOM 933 C CA . TRP A 1 125 ? 2.243 8.576 -1.817 1.00 94.75 125 TRP A CA 1
ATOM 934 C C . TRP A 1 125 ? 1.627 7.253 -2.255 1.00 94.75 125 TRP A C 1
ATOM 936 O O . TRP A 1 125 ? 2.236 6.515 -3.032 1.00 94.75 125 TRP A O 1
ATOM 946 N N . ILE A 1 126 ? 0.402 6.987 -1.805 1.00 95.75 126 ILE A N 1
ATOM 947 C CA . ILE A 1 126 ? -0.404 5.865 -2.287 1.00 95.75 126 ILE A CA 1
ATOM 948 C C . ILE A 1 126 ? -1.803 6.345 -2.679 1.00 95.75 126 ILE A C 1
ATOM 950 O O . ILE A 1 126 ? -2.318 7.336 -2.156 1.00 95.75 126 ILE A O 1
ATOM 954 N N . ALA A 1 127 ? -2.419 5.638 -3.617 1.00 95.56 127 ALA A N 1
ATOM 955 C CA . ALA A 1 127 ? -3.784 5.884 -4.057 1.00 95.56 127 ALA A CA 1
ATOM 956 C C . ALA A 1 127 ? -4.726 4.832 -3.465 1.00 95.56 127 ALA A C 1
ATOM 958 O O . ALA A 1 127 ? -4.614 3.646 -3.789 1.00 95.56 127 ALA A O 1
ATOM 959 N N . LEU A 1 128 ? -5.667 5.272 -2.625 1.00 95.19 128 LEU A N 1
ATOM 960 C CA . LEU A 1 128 ? -6.762 4.432 -2.142 1.00 95.19 128 LEU A CA 1
ATOM 961 C C . LEU A 1 128 ? -7.937 4.468 -3.115 1.00 95.19 128 LEU A C 1
ATOM 963 O O . LEU A 1 128 ? -8.307 5.531 -3.606 1.00 95.19 128 LEU A O 1
ATOM 967 N N . TYR A 1 129 ? -8.548 3.313 -3.347 1.00 94.56 129 TYR A N 1
ATOM 968 C CA . TYR A 1 129 ? -9.716 3.164 -4.213 1.00 94.56 129 TYR A CA 1
ATOM 969 C C . TYR A 1 129 ? -10.959 2.882 -3.373 1.00 94.56 129 TYR A C 1
ATOM 971 O O . TYR A 1 129 ? -10.851 2.350 -2.265 1.00 94.56 129 TYR A O 1
ATOM 979 N N . SER A 1 130 ? -12.131 3.234 -3.900 1.00 93.19 130 SER A N 1
ATOM 980 C CA . SER A 1 130 ? -13.401 2.959 -3.225 1.00 93.19 130 SER A CA 1
ATOM 981 C C . SER A 1 130 ? -13.579 1.455 -2.985 1.00 93.19 130 SER A C 1
ATOM 983 O O . SER A 1 130 ? -13.346 0.655 -3.892 1.00 93.19 130 SER A O 1
ATOM 985 N N . GLY A 1 131 ? -13.935 1.062 -1.760 1.00 90.75 131 GLY A N 1
ATOM 986 C CA . GLY A 1 131 ? -14.068 -0.341 -1.335 1.00 90.75 131 GLY A CA 1
ATOM 987 C C . GLY A 1 131 ? -12.747 -1.051 -0.993 1.00 90.75 131 GLY A C 1
ATOM 988 O O . GLY A 1 131 ? -12.751 -2.226 -0.613 1.00 90.75 131 GLY A O 1
ATOM 989 N N . HIS A 1 132 ? -11.609 -0.365 -1.125 1.00 88.62 132 HIS A N 1
ATOM 990 C CA . HIS A 1 132 ? -10.263 -0.881 -0.850 1.00 88.62 132 HIS A CA 1
ATOM 991 C C . HIS A 1 132 ? -9.567 -0.126 0.297 1.00 88.62 132 HIS A C 1
ATOM 993 O O . HIS A 1 132 ? -8.343 -0.139 0.416 1.00 88.62 132 HIS A O 1
ATOM 999 N N . GLU A 1 133 ? -10.327 0.534 1.168 1.00 88.50 133 GLU A N 1
ATOM 1000 C CA . GLU A 1 133 ? -9.790 1.431 2.193 1.00 88.50 133 GLU A CA 1
ATOM 1001 C C . GLU A 1 133 ? -9.146 0.703 3.385 1.00 88.50 133 GLU A C 1
ATOM 1003 O O . GLU A 1 133 ? -8.340 1.291 4.105 1.00 88.50 133 GLU A O 1
ATOM 1008 N N . GLN A 1 134 ? -9.425 -0.593 3.569 1.00 88.06 134 GLN A N 1
ATOM 1009 C CA . GLN A 1 134 ? -8.744 -1.450 4.548 1.00 88.06 134 GLN A CA 1
ATOM 1010 C C . GLN A 1 134 ? -7.400 -1.962 3.995 1.00 88.06 134 GLN A C 1
ATOM 1012 O O . GLN A 1 134 ? -7.203 -3.153 3.752 1.00 88.06 134 GLN A O 1
ATOM 1017 N N . TYR A 1 135 ? -6.470 -1.041 3.750 1.00 91.44 135 TYR A N 1
ATOM 1018 C CA . TYR A 1 135 ? -5.164 -1.359 3.160 1.00 91.44 135 TYR A CA 1
ATOM 1019 C C . TYR A 1 135 ? -4.127 -1.860 4.182 1.00 91.44 135 TYR A C 1
ATOM 1021 O O . TYR A 1 135 ? -3.090 -2.387 3.781 1.00 91.44 135 TYR A O 1
ATOM 1029 N N . CYS A 1 136 ? -4.383 -1.702 5.486 1.00 94.94 136 CYS A N 1
ATOM 1030 C CA . CYS A 1 136 ? -3.516 -2.249 6.528 1.00 94.94 136 CYS A CA 1
ATOM 1031 C C . CYS A 1 136 ? -3.626 -3.787 6.605 1.00 94.94 136 CYS A C 1
ATOM 1033 O O . CYS A 1 136 ? -4.695 -4.333 6.315 1.00 94.94 136 CYS A O 1
ATOM 1035 N N . PRO A 1 137 ? -2.548 -4.494 6.994 1.00 94.94 137 PRO A N 1
ATOM 1036 C CA . PRO A 1 137 ? -2.568 -5.938 7.247 1.00 94.94 137 PRO A CA 1
ATOM 1037 C C . PRO A 1 137 ? -3.622 -6.358 8.281 1.00 94.94 137 PRO A C 1
ATOM 1039 O O . PRO A 1 137 ? -4.017 -5.551 9.131 1.00 94.94 137 PRO A O 1
ATOM 1042 N N . ALA A 1 138 ? -4.055 -7.626 8.279 1.00 91.38 138 ALA A N 1
ATOM 1043 C CA . ALA A 1 138 ? -4.964 -8.091 9.325 1.00 91.38 138 ALA A CA 1
ATOM 1044 C C . ALA A 1 138 ? -4.334 -7.959 10.718 1.00 91.38 138 ALA A C 1
ATOM 1046 O O . ALA A 1 138 ? -3.165 -8.268 10.947 1.00 91.38 138 ALA A O 1
ATOM 1047 N N . GLY A 1 139 ? -5.152 -7.515 11.674 1.00 92.19 139 GLY A N 1
ATOM 1048 C CA . GLY A 1 139 ? -4.701 -7.221 13.034 1.00 92.19 139 GLY A CA 1
ATOM 1049 C C . GLY A 1 139 ? -4.025 -5.858 13.184 1.00 92.19 139 GLY A C 1
ATOM 1050 O O . GLY A 1 139 ? -3.625 -5.517 14.297 1.00 92.19 139 GLY A O 1
ATOM 1051 N N . GLU A 1 140 ? -3.931 -5.067 12.114 1.00 95.25 140 GLU A N 1
ATOM 1052 C CA . GLU A 1 140 ? -3.509 -3.672 12.160 1.00 95.25 140 GLU A CA 1
ATOM 1053 C C . GLU A 1 140 ? -4.665 -2.728 11.826 1.00 95.25 140 GLU A C 1
ATOM 1055 O O . GLU A 1 140 ? -5.609 -3.076 11.114 1.00 95.25 140 GLU A O 1
ATOM 1060 N N . ILE A 1 141 ? -4.588 -1.518 12.369 1.00 93.62 141 ILE A N 1
ATOM 1061 C CA . ILE A 1 141 ? -5.563 -0.450 12.164 1.00 93.62 141 ILE A CA 1
ATOM 1062 C C . ILE A 1 141 ? -4.851 0.798 11.641 1.00 93.62 141 ILE A C 1
ATOM 1064 O O . ILE A 1 141 ? -3.748 1.113 12.107 1.00 93.62 141 ILE A O 1
ATOM 1068 N N . PRO A 1 142 ? -5.449 1.513 10.675 1.00 93.81 142 PRO A N 1
ATOM 1069 C CA . PRO A 1 142 ? -4.877 2.756 10.199 1.00 93.81 142 PRO A CA 1
ATOM 1070 C C . PRO A 1 142 ? -5.025 3.858 11.256 1.00 93.81 142 PRO A C 1
ATOM 1072 O O . PRO A 1 142 ? -6.079 4.023 11.879 1.00 93.81 142 PRO A O 1
ATOM 1075 N N . THR A 1 143 ? -3.973 4.647 11.443 1.00 93.75 143 THR A N 1
ATOM 1076 C CA . THR A 1 143 ? -3.957 5.820 12.323 1.00 93.75 143 THR A CA 1
ATOM 1077 C C . THR A 1 143 ? -3.409 7.036 11.609 1.00 93.75 143 THR A C 1
ATOM 1079 O O . THR A 1 143 ? -2.565 6.928 10.715 1.00 93.75 143 THR A O 1
ATOM 1082 N N . LEU A 1 144 ? -3.883 8.210 12.016 1.00 91.69 144 LEU A N 1
ATOM 1083 C CA . LEU A 1 144 ? -3.331 9.477 11.555 1.00 91.69 144 LEU A CA 1
ATOM 1084 C C . LEU A 1 144 ? -1.932 9.650 12.147 1.00 91.69 144 LEU A C 1
ATOM 1086 O O . LEU A 1 144 ? -1.738 9.620 13.360 1.00 91.69 144 LEU A O 1
ATOM 1090 N N . ALA A 1 145 ? -0.928 9.840 11.296 1.00 90.50 145 ALA A N 1
ATOM 1091 C CA . ALA A 1 145 ? 0.455 9.963 11.743 1.00 90.50 145 ALA A CA 1
ATOM 1092 C C . ALA A 1 145 ? 0.725 11.257 12.532 1.00 90.50 145 ALA A C 1
ATOM 1094 O O . ALA A 1 145 ? 1.741 11.327 13.221 1.00 90.50 145 ALA A O 1
ATOM 1095 N N . THR A 1 146 ? -0.145 12.263 12.401 1.00 88.81 146 THR A N 1
ATOM 1096 C CA . THR A 1 146 ? -0.011 13.593 13.012 1.00 88.81 146 THR A CA 1
ATOM 1097 C C . THR A 1 146 ? -0.361 13.612 14.494 1.00 88.81 146 THR A C 1
ATOM 1099 O O . THR A 1 146 ? 0.357 14.228 15.273 1.00 88.81 146 THR A O 1
ATOM 1102 N N . ASP A 1 147 ? -1.449 12.953 14.887 1.00 88.06 147 ASP A N 1
ATOM 1103 C CA . ASP A 1 147 ? -1.971 12.956 16.260 1.00 88.06 147 ASP A CA 1
ATOM 1104 C C . ASP A 1 147 ? -2.102 11.546 16.858 1.00 88.06 147 ASP A C 1
ATOM 1106 O O . ASP A 1 147 ? -2.452 11.393 18.026 1.00 88.06 147 ASP A O 1
ATOM 1110 N N . GLY A 1 148 ? -1.805 10.507 16.074 1.00 87.56 148 GLY A N 1
ATOM 1111 C CA . GLY A 1 148 ? -1.901 9.113 16.491 1.00 87.56 148 GLY A CA 1
ATOM 1112 C C . GLY A 1 148 ? -3.333 8.606 16.641 1.00 87.56 148 GLY A C 1
ATOM 1113 O O . GLY A 1 148 ? -3.512 7.482 17.116 1.00 87.56 148 GLY A O 1
ATOM 1114 N N . LYS A 1 149 ? -4.356 9.383 16.255 1.00 90.00 149 LYS A N 1
ATOM 1115 C CA . LYS A 1 149 ? -5.752 8.968 16.420 1.00 90.00 149 LYS A CA 1
ATOM 1116 C C . LYS A 1 149 ? -6.057 7.725 15.593 1.00 90.00 149 LYS A C 1
ATOM 1118 O O . LYS A 1 149 ? -5.716 7.633 14.408 1.00 90.00 149 LYS A O 1
ATOM 1123 N N . ILE A 1 150 ? -6.750 6.783 16.229 1.00 88.56 150 ILE A N 1
ATOM 1124 C CA . ILE A 1 150 ? -7.254 5.577 15.579 1.00 88.56 150 ILE A CA 1
ATOM 1125 C C . ILE A 1 150 ? -8.368 5.961 14.611 1.00 88.56 150 ILE A C 1
ATOM 1127 O O . ILE A 1 150 ? -9.342 6.616 14.991 1.00 88.56 150 ILE A O 1
ATOM 1131 N N . SER A 1 151 ? -8.221 5.541 13.354 1.00 88.94 151 SER A N 1
ATOM 1132 C CA . SER A 1 151 ? -9.263 5.711 12.346 1.00 88.94 151 SER A CA 1
ATOM 1133 C C . SER A 1 151 ? -10.281 4.584 12.493 1.00 88.94 151 SER A C 1
ATOM 1135 O O . SER A 1 151 ? -9.961 3.417 12.278 1.00 88.94 151 SER A O 1
ATOM 1137 N N . LYS A 1 152 ? -11.518 4.936 12.840 1.00 88.94 152 LYS A N 1
ATOM 1138 C CA . LYS A 1 152 ? -12.651 4.008 12.908 1.00 88.94 152 LYS A CA 1
ATOM 1139 C C . LYS A 1 152 ? -13.092 3.565 11.515 1.00 88.94 152 LYS A C 1
ATOM 1141 O O . LYS A 1 152 ? -13.420 2.401 11.311 1.00 88.94 152 LYS A O 1
ATOM 1146 N N . SER A 1 153 ? -13.114 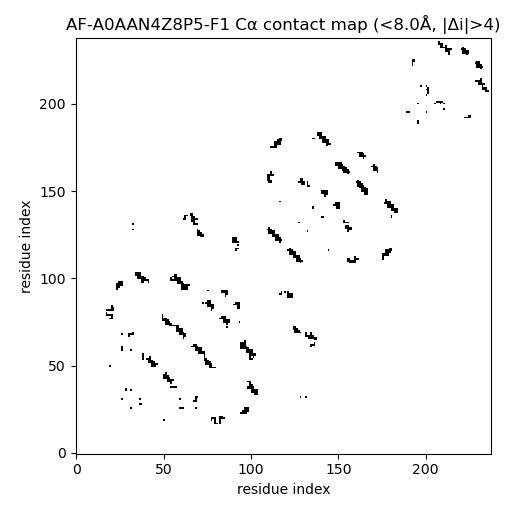4.491 10.560 1.00 90.62 153 SER A N 1
ATOM 1147 C CA . SER A 1 153 ? -13.427 4.191 9.163 1.00 90.62 153 SER A CA 1
ATOM 1148 C C . SER A 1 153 ? -12.670 5.114 8.227 1.00 90.62 153 SER A C 1
ATOM 1150 O O . SER A 1 153 ? -12.545 6.306 8.503 1.00 90.62 153 SER A O 1
ATOM 1152 N N . ILE A 1 154 ? -12.236 4.563 7.100 1.00 93.00 154 ILE A N 1
ATOM 1153 C CA . ILE A 1 154 ? -11.671 5.291 5.968 1.00 93.00 154 ILE A CA 1
ATOM 1154 C C . ILE A 1 154 ? -12.581 5.004 4.779 1.00 93.00 154 ILE A C 1
ATOM 1156 O O . ILE A 1 154 ? -12.920 3.852 4.529 1.00 93.00 154 ILE A O 1
ATOM 1160 N N . THR A 1 155 ? -13.009 6.037 4.070 1.00 93.62 155 THR A N 1
ATOM 1161 C CA . THR A 1 155 ? -13.891 5.908 2.910 1.00 93.62 155 THR A CA 1
ATOM 1162 C C . THR A 1 155 ? -13.370 6.784 1.795 1.00 93.62 155 THR A C 1
ATOM 1164 O O . THR A 1 155 ? -13.260 8.002 1.960 1.00 93.62 155 THR A O 1
ATOM 1167 N N . CYS A 1 156 ? -13.077 6.167 0.657 1.00 93.25 156 CYS A N 1
ATOM 1168 C CA . CYS A 1 156 ? -12.742 6.864 -0.561 1.00 93.25 156 CYS A CA 1
ATOM 1169 C C . CYS A 1 156 ? -13.950 6.871 -1.489 1.00 93.25 156 CYS A C 1
ATOM 1171 O O . CYS A 1 156 ? -14.465 5.826 -1.884 1.00 93.25 156 CYS A O 1
ATOM 1173 N N . GLN A 1 157 ? -14.417 8.062 -1.835 1.00 92.00 157 GLN A N 1
ATOM 1174 C CA . GLN A 1 157 ? -15.512 8.225 -2.777 1.00 92.00 157 GLN A CA 1
ATOM 1175 C C . GLN A 1 157 ? -14.987 8.286 -4.214 1.00 92.00 157 GLN A C 1
ATOM 1177 O O . GLN A 1 157 ? -13.876 8.741 -4.480 1.00 92.00 157 GLN A O 1
ATOM 1182 N N . ASP A 1 158 ? -15.841 7.907 -5.160 1.00 89.12 158 ASP A N 1
ATOM 1183 C CA . ASP A 1 158 ? -15.573 7.916 -6.603 1.00 89.12 158 ASP A CA 1
ATOM 1184 C C . ASP A 1 158 ? -15.183 9.286 -7.182 1.00 89.12 158 ASP A C 1
ATOM 1186 O O . ASP A 1 158 ? -14.592 9.369 -8.254 1.00 89.12 158 ASP A O 1
ATOM 1190 N N . ASN A 1 159 ? -15.513 10.374 -6.489 1.00 88.75 159 ASN A N 1
ATOM 1191 C CA . ASN A 1 159 ? -15.110 11.738 -6.841 1.00 88.75 159 ASN A CA 1
ATOM 1192 C C . ASN A 1 159 ? -13.730 12.125 -6.264 1.00 88.75 159 ASN A C 1
ATOM 1194 O O . ASN A 1 159 ? -13.367 13.299 -6.302 1.00 88.75 159 ASN A O 1
ATOM 1198 N N . GLY A 1 160 ? -12.988 11.170 -5.692 1.00 89.56 160 GLY A N 1
ATOM 1199 C CA . GLY A 1 160 ? -11.695 11.390 -5.037 1.00 89.56 160 GLY A CA 1
ATOM 1200 C C . GLY A 1 160 ? -11.792 12.003 -3.637 1.00 89.56 160 GLY A C 1
ATOM 1201 O O . GLY A 1 160 ? -10.767 12.332 -3.037 1.00 89.56 160 GLY A O 1
ATOM 1202 N N . LYS A 1 161 ? -13.004 12.168 -3.089 1.00 90.88 161 LYS A N 1
ATOM 1203 C CA . LYS A 1 161 ? -13.197 12.693 -1.737 1.00 90.88 161 LYS A CA 1
ATOM 1204 C C . LYS A 1 161 ? -12.901 11.609 -0.709 1.00 90.88 161 LYS A C 1
ATOM 1206 O O . L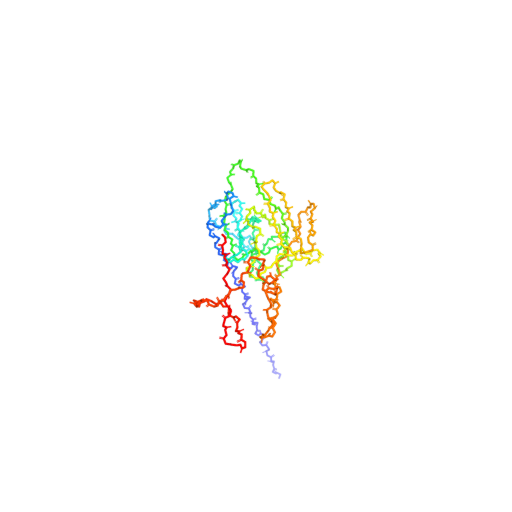YS A 1 161 ? -13.58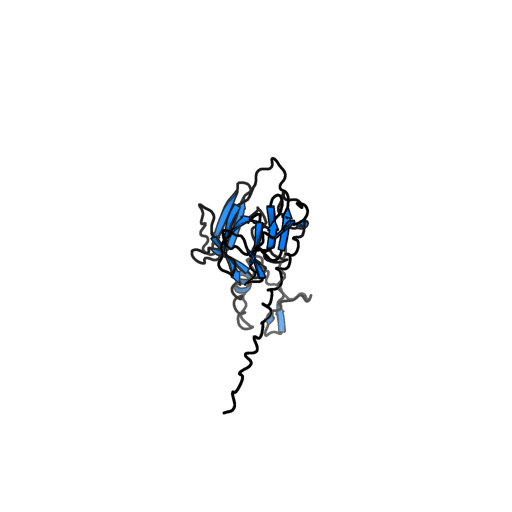1 10.586 -0.645 1.00 90.88 161 LYS A O 1
ATOM 1211 N N . LEU A 1 162 ? -11.915 11.884 0.135 1.00 92.88 162 LEU A N 1
ATOM 1212 C CA . LEU A 1 162 ? -11.574 11.043 1.269 1.00 92.88 162 LEU A CA 1
ATOM 1213 C C . LEU A 1 162 ? -12.360 11.481 2.510 1.00 92.88 162 LEU A C 1
ATOM 1215 O O . LEU A 1 162 ? -12.539 12.674 2.756 1.00 92.88 162 LEU A O 1
ATOM 1219 N N . SER A 1 163 ? -12.830 10.506 3.280 1.00 92.44 163 SER A N 1
ATOM 1220 C CA . SER A 1 163 ? -13.428 10.689 4.598 1.00 92.44 163 SER A CA 1
ATOM 1221 C C . SER A 1 163 ? -12.793 9.704 5.571 1.00 92.44 163 SER A C 1
ATOM 1223 O O . SER A 1 163 ? -12.707 8.513 5.292 1.00 92.44 163 SER A O 1
ATOM 1225 N N . ILE A 1 164 ? -12.359 10.198 6.720 1.00 92.12 164 ILE A N 1
ATOM 1226 C CA . ILE A 1 164 ? -11.772 9.446 7.823 1.00 92.12 164 ILE A CA 1
ATOM 1227 C C . ILE A 1 164 ? -12.509 9.910 9.054 1.00 92.12 164 ILE A C 1
ATOM 1229 O O . ILE A 1 164 ? -12.537 11.103 9.361 1.00 92.12 164 ILE A O 1
ATOM 1233 N N . VAL A 1 165 ? -13.118 8.941 9.717 1.00 91.94 165 VAL A N 1
ATOM 1234 C CA . VAL A 1 165 ? -13.804 9.120 10.986 1.00 91.94 165 VAL A CA 1
ATOM 1235 C C . VAL A 1 165 ? -12.892 8.520 12.041 1.00 91.94 165 VAL A C 1
ATOM 1237 O O . VAL A 1 165 ? -12.583 7.328 11.973 1.00 91.94 165 VAL A O 1
ATOM 1240 N N . ALA A 1 166 ? -12.428 9.328 12.987 1.00 89.56 166 ALA A N 1
ATOM 1241 C CA . ALA A 1 166 ? -11.683 8.836 14.141 1.00 89.56 166 ALA A CA 1
ATOM 1242 C C . ALA A 1 166 ? -12.624 8.163 15.163 1.00 89.56 166 ALA A C 1
ATOM 1244 O O . ALA A 1 166 ? -13.850 8.259 15.058 1.00 89.56 166 ALA A O 1
ATOM 1245 N N . GLU A 1 167 ? -12.079 7.459 16.160 1.00 87.81 167 GLU A N 1
ATOM 1246 C CA . GLU A 1 167 ? -12.897 6.817 17.209 1.00 87.81 167 GLU A CA 1
ATOM 1247 C C . GLU A 1 167 ? -13.787 7.796 17.992 1.00 87.81 167 GLU A C 1
ATOM 1249 O O . GLU A 1 167 ? -14.894 7.430 18.386 1.00 87.81 167 GLU A O 1
ATOM 1254 N N . ASP A 1 168 ? -13.344 9.045 18.159 1.00 86.50 168 ASP A N 1
ATOM 1255 C CA . ASP A 1 168 ? -14.109 10.126 18.798 1.00 86.50 16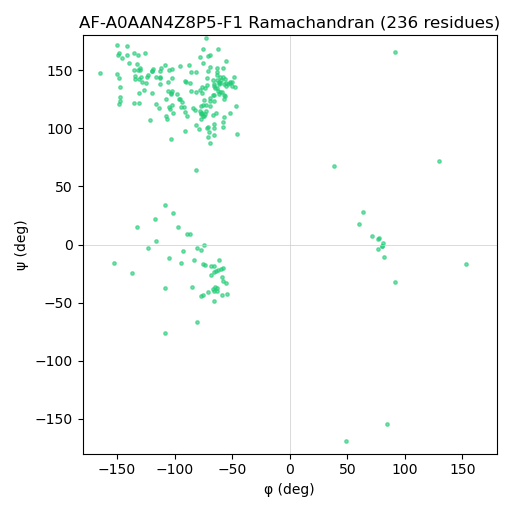8 ASP A CA 1
ATOM 1256 C C . ASP A 1 168 ? -15.240 10.690 17.911 1.00 86.50 168 ASP A C 1
ATOM 1258 O O . ASP A 1 168 ? -15.968 11.590 18.326 1.00 86.50 168 ASP A O 1
ATOM 1262 N N . GLY A 1 169 ? -15.401 10.169 16.690 1.00 87.81 169 GLY A N 1
ATOM 1263 C CA . GLY A 1 169 ? -16.384 10.624 15.709 1.00 87.81 169 GLY A CA 1
ATOM 1264 C C . GLY A 1 169 ? -15.967 11.875 14.936 1.00 87.81 169 GLY A C 1
ATOM 1265 O O . GLY A 1 169 ? -16.708 12.306 14.051 1.00 87.81 169 GLY A O 1
ATOM 1266 N N . SER A 1 170 ? -14.796 12.453 15.222 1.00 81.19 170 SER A N 1
ATOM 1267 C CA . SER A 1 170 ? -14.289 13.587 14.456 1.00 81.19 170 SER A CA 1
ATOM 1268 C C . SER A 1 170 ? -13.976 13.172 13.018 1.00 81.19 170 SER A C 1
ATOM 1270 O O . SER A 1 170 ? -13.440 12.093 12.752 1.00 81.19 170 SER A O 1
ATOM 1272 N N . VAL A 1 171 ? -14.350 14.043 12.080 1.00 79.19 171 VAL A N 1
ATOM 1273 C CA . VAL A 1 171 ? -14.049 13.902 10.654 1.00 79.19 171 VAL A CA 1
ATOM 1274 C C . VAL A 1 171 ? -12.991 14.937 10.305 1.00 79.19 171 VAL A C 1
ATOM 1276 O O . VAL A 1 171 ? -13.185 16.124 10.559 1.00 79.19 171 VAL A O 1
ATOM 1279 N N . THR A 1 172 ? -11.870 14.517 9.728 1.00 70.12 172 THR A N 1
ATOM 1280 C CA . THR A 1 172 ? -10.735 15.416 9.461 1.00 70.12 172 THR A CA 1
ATOM 1281 C C . THR A 1 172 ? -10.391 15.447 7.979 1.00 70.12 172 THR A C 1
ATOM 1283 O O . THR A 1 172 ? -9.768 14.497 7.541 1.00 70.12 172 THR A O 1
ATOM 1286 N N . TYR A 1 173 ? -10.684 16.524 7.225 1.00 69.81 173 TYR A N 1
ATOM 1287 C CA . TYR A 1 173 ? -10.094 16.732 5.882 1.00 69.81 173 TYR A CA 1
ATOM 1288 C C . TYR A 1 173 ? -9.859 18.190 5.516 1.00 69.81 173 TYR A C 1
ATOM 1290 O O . TYR A 1 173 ? -10.774 19.004 5.624 1.00 69.81 173 TYR A O 1
ATOM 1298 N N . PRO A 1 174 ? -8.680 18.488 4.941 1.00 57.50 174 PRO A N 1
ATOM 1299 C CA . PRO A 1 174 ? -8.784 18.976 3.566 1.00 57.50 174 PRO A CA 1
ATOM 1300 C C . PRO A 1 174 ? -7.763 18.418 2.557 1.00 57.50 174 PRO A C 1
ATOM 1302 O O . PRO A 1 174 ? -8.102 18.371 1.381 1.00 57.50 174 PRO A O 1
ATOM 1305 N N . PHE A 1 175 ? -6.570 17.938 2.946 1.00 75.56 175 PHE A N 1
ATOM 1306 C CA . PHE A 1 175 ? -5.560 17.501 1.963 1.00 75.56 175 PHE A CA 1
ATOM 1307 C C . PHE A 1 175 ? -4.696 16.331 2.456 1.00 75.56 175 PHE A C 1
ATOM 1309 O O . PHE A 1 175 ? -4.043 16.427 3.488 1.00 75.56 175 PHE A O 1
ATOM 1316 N N . HIS A 1 176 ? -4.700 15.240 1.682 1.00 88.75 176 HIS A N 1
ATOM 1317 C CA . HIS A 1 176 ? -3.690 14.169 1.640 1.00 88.75 176 HIS A CA 1
ATOM 1318 C C . HIS A 1 176 ? -3.085 13.745 3.001 1.00 88.75 176 HIS A C 1
ATOM 1320 O O . HIS A 1 176 ? -1.897 13.967 3.245 1.00 88.75 176 HIS A O 1
ATOM 1326 N N . PRO A 1 177 ? -3.871 13.132 3.901 1.00 93.25 177 PRO A N 1
ATOM 1327 C CA . PRO A 1 177 ? -3.417 12.778 5.240 1.00 93.25 177 PRO A CA 1
ATOM 1328 C C . PRO A 1 177 ? -2.287 11.755 5.191 1.00 93.25 177 PRO A C 1
ATOM 1330 O O . PRO A 1 177 ? -2.219 10.913 4.290 1.00 93.25 177 PRO A O 1
ATOM 1333 N N . THR A 1 178 ? -1.446 11.792 6.218 1.00 94.50 178 THR A N 1
ATOM 1334 C CA . THR A 1 178 ? -0.428 10.770 6.440 1.00 94.50 178 THR A CA 1
ATOM 1335 C C . THR A 1 178 ? -0.970 9.696 7.370 1.00 94.50 178 THR A C 1
ATOM 1337 O O . THR A 1 178 ? -1.361 10.001 8.497 1.00 94.50 178 THR A O 1
ATOM 1340 N N . LEU A 1 179 ? -0.966 8.444 6.918 1.00 95.06 179 LEU A N 1
ATOM 1341 C CA . LEU A 1 179 ? -1.454 7.286 7.653 1.00 95.06 179 LEU A CA 1
ATOM 1342 C C . LEU A 1 179 ? -0.347 6.278 7.962 1.00 95.06 179 LEU A C 1
ATOM 1344 O O . LEU A 1 179 ? 0.544 6.006 7.149 1.00 95.06 179 LEU A O 1
ATOM 1348 N N . LYS A 1 180 ? -0.456 5.663 9.134 1.00 95.94 180 LYS A N 1
ATOM 1349 C CA . LYS A 1 180 ? 0.366 4.538 9.590 1.00 95.94 180 LYS A CA 1
ATOM 1350 C C . LYS A 1 180 ? -0.533 3.347 9.871 1.00 95.94 180 LYS A C 1
ATOM 1352 O O . LYS A 1 180 ? -1.673 3.531 10.275 1.00 95.94 180 LYS A O 1
ATOM 1357 N N . CYS A 1 181 ? -0.013 2.142 9.690 1.00 96.00 181 CYS A N 1
ATOM 1358 C CA . CYS A 1 181 ? -0.658 0.947 10.217 1.00 96.00 181 CYS A CA 1
ATOM 1359 C C . CYS A 1 181 ? -0.001 0.625 11.557 1.00 96.00 181 CYS A C 1
ATOM 1361 O O . CYS A 1 181 ? 1.228 0.567 11.651 1.00 96.00 181 CYS A O 1
ATOM 1363 N N . ILE A 1 182 ? -0.809 0.501 12.606 1.00 95.06 182 ILE A N 1
ATOM 1364 C CA . ILE A 1 182 ? -0.338 0.073 13.922 1.00 95.06 182 ILE A CA 1
ATOM 1365 C C . ILE A 1 182 ? -1.039 -1.216 14.302 1.00 95.06 182 ILE A C 1
ATOM 1367 O O . ILE A 1 182 ? -2.192 -1.438 13.931 1.00 95.06 182 ILE A O 1
ATOM 1371 N N . ARG A 1 183 ? -0.368 -2.044 15.100 1.00 95.06 183 ARG A N 1
ATOM 1372 C CA . ARG A 1 183 ? -0.992 -3.223 15.690 1.00 95.06 183 ARG A CA 1
ATOM 1373 C C . ARG A 1 183 ? -2.225 -2.801 16.484 1.00 95.06 183 ARG A C 1
ATOM 1375 O O . ARG A 1 183 ? -2.131 -1.929 17.349 1.00 95.06 183 ARG A O 1
ATOM 1382 N N . ALA A 1 184 ? -3.357 -3.436 16.199 1.00 90.44 184 ALA A N 1
ATOM 1383 C CA . ALA A 1 184 ? -4.571 -3.227 16.963 1.00 90.44 184 ALA A CA 1
ATOM 1384 C C . ALA A 1 184 ? -4.287 -3.507 18.450 1.00 90.44 184 ALA A C 1
ATOM 1386 O O . ALA A 1 184 ? -3.576 -4.477 18.758 1.00 90.44 184 ALA A O 1
ATOM 1387 N N . PRO A 1 185 ? -4.818 -2.687 19.377 1.00 87.12 185 PRO A N 1
ATOM 1388 C CA . PRO A 1 185 ? -4.734 -2.981 20.797 1.00 87.12 185 PRO A CA 1
ATOM 1389 C C . PRO A 1 185 ? -5.205 -4.416 21.054 1.00 87.12 185 PRO A C 1
ATOM 1391 O O . PRO A 1 185 ? -6.175 -4.858 20.424 1.00 87.12 185 PRO A O 1
ATOM 1394 N N . PRO A 1 186 ? -4.541 -5.172 21.949 1.00 83.94 186 PRO A N 1
ATOM 1395 C CA . PRO A 1 186 ? -5.055 -6.473 22.332 1.00 83.94 186 PRO A CA 1
ATOM 1396 C C . PRO A 1 186 ? -6.500 -6.289 22.806 1.00 83.94 186 PRO A C 1
ATOM 1398 O O . PRO A 1 186 ? -6.795 -5.310 23.501 1.00 83.94 186 PRO A O 1
ATOM 1401 N N . PRO A 1 187 ? -7.415 -7.195 22.424 1.00 78.50 187 PRO A N 1
ATOM 1402 C CA . PRO A 1 187 ? -8.781 -7.088 22.891 1.00 78.50 187 PRO A CA 1
ATOM 1403 C C . PRO A 1 187 ? -8.768 -7.073 24.425 1.00 78.50 187 PRO A C 1
ATOM 1405 O O . PRO A 1 187 ? -7.944 -7.778 25.022 1.00 78.50 187 PRO A O 1
ATOM 1408 N N . PRO A 1 188 ? -9.645 -6.281 25.071 1.00 77.56 188 PRO A N 1
ATOM 1409 C CA . PRO A 1 188 ? -9.667 -6.190 26.522 1.00 77.56 188 PRO A CA 1
ATOM 1410 C C . PRO A 1 188 ? -9.740 -7.601 27.123 1.00 77.56 188 PRO A C 1
ATOM 1412 O O . PRO A 1 188 ? -10.445 -8.459 26.563 1.00 77.56 188 PRO A O 1
ATOM 1415 N N . PRO A 1 189 ? -8.990 -7.871 28.212 1.00 77.00 189 PRO A N 1
ATOM 1416 C CA . PRO A 1 189 ? -9.019 -9.174 28.855 1.00 77.00 189 PRO A CA 1
ATOM 1417 C C . PRO A 1 189 ? -10.472 -9.541 29.140 1.00 77.00 189 PRO A C 1
ATOM 1419 O O . PRO A 1 189 ? -11.284 -8.683 29.493 1.00 77.00 189 PRO A O 1
ATOM 1422 N N . CYS A 1 190 ? -10.820 -10.811 28.923 1.00 61.22 190 CYS A N 1
ATOM 1423 C CA . CYS A 1 190 ? -12.154 -11.269 29.276 1.00 61.22 190 CYS A CA 1
ATOM 1424 C C . CYS A 1 190 ? -12.393 -10.952 30.762 1.00 61.22 190 CYS A C 1
ATOM 1426 O O . CYS A 1 190 ? -11.487 -11.195 31.568 1.00 61.22 190 CYS A O 1
ATOM 1428 N N . PRO A 1 191 ? -13.578 -10.436 31.133 1.00 69.31 191 PRO A N 1
ATOM 1429 C CA . PRO A 1 191 ? -13.980 -10.406 32.529 1.00 69.31 191 PRO A CA 1
ATOM 1430 C C . PRO A 1 191 ? -13.756 -11.794 33.148 1.00 69.31 191 PRO A C 1
ATOM 1432 O O . PRO A 1 191 ? -13.934 -12.797 32.440 1.00 69.31 191 PRO A O 1
ATOM 1435 N N . PRO A 1 192 ? -13.354 -11.887 34.429 1.00 74.62 192 PRO A N 1
ATOM 1436 C CA . PRO A 1 192 ? -13.253 -13.170 35.108 1.00 74.62 192 PRO A CA 1
ATOM 1437 C C . PRO A 1 192 ? -14.530 -13.989 34.876 1.00 74.62 192 PRO A C 1
ATOM 1439 O O . PRO A 1 192 ? -15.643 -13.463 34.914 1.00 74.62 192 PRO A O 1
ATOM 1442 N N . LEU A 1 193 ? -14.331 -15.273 34.565 1.00 56.06 193 LEU A N 1
ATOM 1443 C CA . LEU A 1 193 ? -15.354 -16.274 34.261 1.00 56.06 193 LEU A CA 1
ATOM 1444 C C . LEU A 1 193 ? -16.502 -16.217 35.285 1.00 56.06 193 LEU A C 1
ATOM 1446 O O . LEU A 1 193 ? -16.408 -16.807 36.356 1.00 56.06 193 LEU A O 1
ATOM 1450 N N . GLY A 1 194 ? -17.571 -15.482 34.965 1.00 61.91 194 GLY A N 1
ATOM 1451 C CA . GLY A 1 194 ? -18.694 -15.247 35.878 1.00 61.91 194 GLY A CA 1
ATOM 1452 C C . GLY A 1 194 ? -19.478 -13.949 35.655 1.00 61.91 194 GLY A C 1
ATOM 1453 O O . GLY A 1 194 ? -20.605 -13.865 36.131 1.00 61.91 194 GLY A O 1
ATOM 1454 N N . THR A 1 195 ? -18.945 -12.961 34.921 1.00 62.00 195 THR A N 1
ATOM 1455 C CA . THR A 1 195 ? -19.610 -11.643 34.785 1.00 62.00 195 THR A CA 1
ATOM 1456 C C . THR A 1 195 ? -19.715 -11.084 33.365 1.00 62.00 195 THR A C 1
ATOM 1458 O O . THR A 1 195 ? -20.031 -9.911 33.216 1.00 62.00 195 THR A O 1
ATOM 1461 N N . CYS A 1 196 ? -19.503 -11.878 32.306 1.00 61.94 196 CYS A N 1
ATOM 1462 C CA . CYS A 1 196 ? -19.778 -11.400 30.944 1.00 61.94 196 CYS A CA 1
ATOM 1463 C C . CYS A 1 196 ? -21.281 -11.156 30.767 1.00 61.94 196 CYS A C 1
ATOM 1465 O O . CYS A 1 196 ? -22.051 -12.097 30.538 1.00 61.94 196 CYS A O 1
ATOM 1467 N N . THR A 1 197 ? -21.686 -9.896 30.862 1.00 69.94 197 THR A N 1
ATOM 1468 C CA . THR A 1 197 ? -23.049 -9.471 30.565 1.00 69.94 197 THR A CA 1
ATOM 1469 C C . THR A 1 197 ? -23.252 -9.376 29.053 1.00 69.94 197 THR A C 1
ATOM 1471 O O . THR A 1 197 ? -22.302 -9.279 28.273 1.00 69.94 197 THR A O 1
ATOM 1474 N N . GLU A 1 198 ? -24.507 -9.376 28.607 1.00 70.25 198 GLU A N 1
ATOM 1475 C CA . GLU A 1 198 ? -24.845 -9.097 27.207 1.00 70.25 198 GLU A CA 1
ATOM 1476 C C . GLU A 1 198 ? -24.270 -7.746 26.738 1.00 70.25 198 GLU A C 1
ATOM 1478 O O . GLU A 1 198 ? -23.842 -7.616 25.590 1.00 70.25 198 GLU A O 1
ATOM 1483 N N . ALA A 1 199 ? -24.188 -6.763 27.642 1.00 72.31 199 ALA A N 1
ATOM 1484 C CA . ALA A 1 199 ? -23.575 -5.470 27.366 1.00 72.31 199 ALA A CA 1
ATOM 1485 C C . ALA A 1 199 ? -22.076 -5.597 27.050 1.00 72.31 199 ALA A C 1
ATOM 1487 O O . ALA A 1 199 ? -21.604 -4.963 26.108 1.00 72.31 199 ALA A O 1
ATOM 1488 N N . ASP A 1 200 ? -21.338 -6.457 27.757 1.00 68.31 200 ASP A N 1
ATOM 1489 C CA . ASP A 1 200 ? -19.911 -6.693 27.494 1.00 68.31 200 ASP A CA 1
ATOM 1490 C C . ASP A 1 200 ? -19.686 -7.368 26.137 1.00 68.31 200 ASP A C 1
ATOM 1492 O O . ASP A 1 200 ? -18.761 -7.020 25.398 1.00 68.31 200 ASP A O 1
ATOM 1496 N N . VAL A 1 201 ? -20.572 -8.300 25.771 1.00 67.69 201 VAL A N 1
ATOM 1497 C CA . VAL A 1 201 ? -20.550 -8.973 24.466 1.00 67.69 201 VAL A CA 1
ATOM 1498 C C . VAL A 1 201 ? -20.833 -7.977 23.343 1.00 67.69 201 VAL A C 1
ATOM 1500 O O . VAL A 1 201 ? -20.060 -7.896 22.389 1.00 67.69 201 VAL A O 1
ATOM 1503 N N . LYS A 1 202 ? -21.882 -7.160 23.471 1.00 70.19 202 LYS A N 1
ATOM 1504 C CA . LYS A 1 202 ? -22.217 -6.134 22.473 1.00 70.19 202 LYS A CA 1
ATOM 1505 C C . LYS A 1 202 ? -21.151 -5.047 22.368 1.00 70.19 202 LYS A C 1
ATOM 1507 O O . LYS A 1 202 ? -20.845 -4.593 21.269 1.00 70.19 202 LYS A O 1
ATOM 1512 N N . LYS A 1 203 ? -20.531 -4.663 23.487 1.00 68.75 203 LYS A N 1
ATOM 1513 C CA . LYS A 1 203 ? -19.413 -3.710 23.503 1.00 68.75 203 LYS A CA 1
ATOM 1514 C C . LYS A 1 203 ? -18.195 -4.251 22.755 1.00 68.75 203 LYS A C 1
ATOM 1516 O O . LYS A 1 203 ? -17.514 -3.486 22.082 1.00 68.75 203 LYS A O 1
ATOM 1521 N N . ARG A 1 204 ? -17.916 -5.553 22.866 1.00 67.25 204 ARG A N 1
ATOM 1522 C CA . ARG A 1 204 ? -16.736 -6.181 22.254 1.00 67.25 204 ARG A CA 1
ATOM 1523 C C . ARG A 1 204 ? -16.936 -6.592 20.797 1.00 67.25 204 ARG A C 1
ATOM 1525 O O . ARG A 1 204 ? -15.993 -6.503 20.020 1.00 67.25 204 ARG A O 1
ATOM 1532 N N . PHE A 1 205 ? -18.125 -7.066 20.438 1.00 65.50 205 PHE A N 1
ATOM 1533 C CA . PHE A 1 205 ? -18.396 -7.684 19.134 1.00 65.50 205 PHE A CA 1
ATOM 1534 C C . PHE A 1 205 ? -19.410 -6.905 18.283 1.00 65.50 205 PHE A C 1
ATOM 1536 O O . PHE A 1 205 ? -19.747 -7.334 17.182 1.00 65.50 205 PHE A O 1
ATOM 1543 N N . GLY A 1 206 ? -19.880 -5.756 18.771 1.00 67.88 206 GLY A N 1
ATOM 1544 C CA . GLY A 1 206 ? -20.874 -4.920 18.107 1.00 67.88 206 GLY A CA 1
ATOM 1545 C C . GLY A 1 206 ? -22.319 -5.241 18.517 1.00 67.88 206 GLY A C 1
ATOM 1546 O O . GLY A 1 206 ? -22.600 -6.285 19.111 1.00 67.88 206 GLY A O 1
ATOM 1547 N N . PRO A 1 207 ? -23.270 -4.342 18.200 1.00 72.19 207 PRO A N 1
ATOM 1548 C CA . PRO A 1 207 ? -24.662 -4.434 18.652 1.00 72.19 207 PRO A CA 1
ATOM 1549 C C . PRO A 1 207 ? -25.415 -5.661 18.111 1.00 72.19 207 PRO A C 1
ATOM 1551 O O . PRO A 1 207 ? -26.373 -6.104 18.744 1.00 72.19 207 PRO A O 1
ATOM 1554 N N . SER A 1 208 ? -24.964 -6.232 16.989 1.00 62.88 208 SER A N 1
ATOM 1555 C CA . SER A 1 208 ? -25.541 -7.428 16.356 1.00 62.88 208 SER A CA 1
ATOM 1556 C C . SER A 1 208 ? -25.104 -8.748 17.006 1.00 62.88 208 SER A C 1
ATOM 1558 O O . SER A 1 208 ? -25.559 -9.816 16.594 1.00 62.88 208 SER A O 1
ATOM 1560 N N . ALA A 1 209 ? -24.219 -8.712 18.007 1.00 57.25 209 ALA A N 1
ATOM 1561 C CA . ALA A 1 209 ? -23.807 -9.906 18.729 1.00 57.25 209 ALA A CA 1
ATOM 1562 C C . ALA A 1 209 ? -24.966 -10.437 19.592 1.00 57.25 209 ALA A C 1
ATOM 1564 O O . ALA A 1 209 ? -25.462 -9.752 20.487 1.00 57.25 209 ALA A O 1
ATOM 1565 N N . VAL A 1 210 ? -25.403 -11.669 19.313 1.00 59.28 210 VAL A N 1
ATOM 1566 C CA . VAL A 1 210 ? -26.525 -12.308 20.012 1.00 59.28 210 VAL A CA 1
ATOM 1567 C C . VAL A 1 210 ? -26.000 -13.181 21.148 1.00 59.28 210 VAL A C 1
ATOM 1569 O O . VAL A 1 210 ? -25.195 -14.087 20.927 1.00 59.28 210 VAL A O 1
ATOM 1572 N N . TYR A 1 211 ? -26.492 -12.933 22.361 1.00 50.75 211 TYR A N 1
ATOM 1573 C CA . TYR A 1 211 ? -26.259 -13.783 23.526 1.00 50.75 211 TYR A CA 1
ATOM 1574 C C . TYR A 1 211 ? -27.191 -15.003 23.447 1.00 50.75 211 TYR A C 1
ATOM 1576 O O . TYR A 1 211 ? -28.388 -14.897 23.703 1.00 50.75 211 TYR A O 1
ATOM 1584 N N . GLY A 1 212 ? -26.673 -16.149 22.996 1.00 48.75 212 GLY A N 1
ATOM 1585 C CA . GLY A 1 212 ? -27.472 -17.351 22.729 1.00 48.75 212 GLY A CA 1
ATOM 1586 C C . GLY A 1 212 ? -27.180 -18.516 23.677 1.00 48.75 212 GLY A C 1
ATOM 1587 O O . GLY A 1 212 ? -26.031 -18.762 24.043 1.00 48.75 212 GLY A O 1
ATOM 1588 N N . ALA A 1 213 ? -28.228 -19.264 24.037 1.00 44.88 213 ALA A N 1
ATOM 1589 C CA . ALA A 1 213 ? -28.133 -20.548 24.735 1.00 44.88 213 ALA A CA 1
ATOM 1590 C C . ALA A 1 213 ? -27.404 -21.610 23.874 1.00 44.88 213 ALA A C 1
ATOM 1592 O O . ALA A 1 213 ? -27.514 -21.582 22.646 1.00 44.88 213 ALA A O 1
ATOM 1593 N N . PRO A 1 214 ? -26.667 -22.555 24.491 1.00 43.53 214 PRO A N 1
ATOM 1594 C CA . PRO A 1 214 ? -25.773 -23.462 23.776 1.00 43.53 214 PRO A CA 1
ATOM 1595 C C . PRO A 1 214 ? -26.542 -24.385 22.828 1.00 43.53 214 PRO A C 1
ATOM 1597 O O . PRO A 1 214 ? -27.272 -25.269 23.266 1.00 43.53 214 PRO A O 1
ATOM 1600 N N . THR A 1 215 ? -26.334 -24.217 21.522 1.00 39.31 215 THR A N 1
ATOM 1601 C CA . THR A 1 215 ? -26.564 -25.280 20.534 1.00 39.31 215 THR A CA 1
ATOM 1602 C C . THR A 1 215 ? -25.200 -25.647 19.967 1.00 39.31 215 THR A C 1
ATOM 1604 O O . THR A 1 215 ? -24.475 -24.794 19.460 1.00 39.31 215 THR A O 1
ATOM 1607 N N . ILE A 1 216 ? -24.801 -26.897 20.181 1.00 35.69 216 ILE A N 1
ATOM 1608 C CA . ILE A 1 216 ? -23.421 -27.364 20.052 1.00 35.69 216 ILE A CA 1
ATOM 1609 C C . ILE A 1 216 ? -23.065 -27.510 18.568 1.00 35.69 216 ILE A C 1
ATOM 1611 O O . ILE A 1 216 ? -23.573 -28.391 17.880 1.00 35.69 216 ILE A O 1
ATOM 1615 N N . THR A 1 217 ? -22.147 -26.680 18.075 1.00 37.97 217 THR A N 1
ATOM 1616 C CA . THR A 1 217 ? -21.294 -27.012 16.923 1.00 37.97 217 THR A CA 1
ATOM 1617 C C . THR A 1 217 ? -19.947 -26.303 17.114 1.00 37.97 217 THR A C 1
ATOM 1619 O O . THR A 1 217 ? -19.930 -25.086 17.295 1.00 37.97 217 THR A O 1
ATOM 1622 N N . PRO A 1 218 ? -18.813 -27.023 17.172 1.00 35.59 218 PRO A N 1
ATOM 1623 C CA . PRO A 1 218 ? -17.545 -26.440 17.601 1.00 35.59 218 PRO A CA 1
ATOM 1624 C C . PRO A 1 218 ? -16.899 -25.602 16.486 1.00 35.59 218 PRO A C 1
ATOM 1626 O O . PRO A 1 218 ? -16.447 -26.142 15.481 1.00 35.59 218 PRO A O 1
ATOM 1629 N N . SER A 1 219 ? -16.770 -24.288 16.693 1.00 39.84 219 SER A N 1
ATOM 1630 C CA . SER A 1 219 ? -15.834 -23.434 15.946 1.00 39.84 219 SER A CA 1
ATOM 1631 C C . SER A 1 219 ? -15.069 -22.503 16.892 1.00 39.84 219 SER A C 1
ATOM 1633 O O . SER A 1 219 ? -15.608 -22.039 17.893 1.00 39.84 219 SER A O 1
ATOM 1635 N N . LYS A 1 220 ? -13.785 -22.284 16.581 1.00 41.88 220 LYS A N 1
ATOM 1636 C CA . LYS A 1 220 ? -12.746 -21.631 17.400 1.00 41.88 220 LYS A CA 1
ATOM 1637 C C . LYS A 1 220 ? -13.191 -20.313 18.060 1.00 41.88 220 LYS A C 1
ATOM 1639 O O . LYS A 1 220 ? -13.440 -19.334 17.367 1.00 41.88 220 LYS A O 1
ATOM 1644 N N . GLY A 1 221 ? -13.162 -20.286 19.397 1.00 47.03 221 GLY A N 1
ATOM 1645 C CA . GLY A 1 221 ? -13.319 -19.087 20.229 1.00 47.03 221 GLY A CA 1
ATOM 1646 C C . GLY A 1 221 ? -14.370 -19.272 21.323 1.00 47.03 221 GLY A C 1
ATOM 1647 O O . GLY A 1 221 ? -15.458 -18.717 21.224 1.00 47.03 221 GLY A O 1
ATOM 1648 N N . SER A 1 222 ? -14.069 -20.071 22.350 1.00 46.22 222 SER A N 1
ATOM 1649 C CA . SER A 1 222 ? -15.036 -20.405 23.404 1.00 46.22 222 SER A CA 1
ATOM 1650 C C . SER A 1 222 ? -14.762 -19.625 24.688 1.00 46.22 222 SER A C 1
ATOM 1652 O O . SER A 1 222 ? -13.652 -19.672 25.215 1.00 46.22 222 SER A O 1
ATOM 1654 N N . CYS A 1 223 ? -15.792 -18.978 25.233 1.00 44.50 223 CYS A N 1
ATOM 1655 C CA . CYS A 1 223 ? -15.823 -18.573 26.635 1.00 44.50 223 CYS A CA 1
ATOM 1656 C C . CYS A 1 223 ? -16.482 -19.707 27.433 1.00 44.50 223 CYS A C 1
ATOM 1658 O O . CYS A 1 223 ? -17.635 -20.066 27.182 1.00 44.50 223 CYS A O 1
ATOM 1660 N N . SER A 1 224 ? -15.752 -20.299 28.374 1.00 41.62 224 SER A N 1
ATOM 1661 C CA . SER A 1 224 ? -16.330 -21.240 29.340 1.00 41.62 224 SER A CA 1
ATOM 1662 C C . SER A 1 224 ? -17.225 -20.475 30.331 1.00 41.62 224 SER A C 1
ATOM 1664 O O . SER A 1 224 ? -17.125 -19.261 30.439 1.00 41.62 224 SER A O 1
ATOM 1666 N N . SER A 1 225 ? -18.116 -21.143 31.054 1.00 40.72 225 SER A N 1
ATOM 1667 C CA . SER A 1 225 ? -18.865 -20.563 32.181 1.00 40.72 225 SER A CA 1
ATOM 1668 C C . SER A 1 225 ? -18.605 -21.422 33.418 1.00 40.72 225 SER A C 1
ATOM 1670 O O . SER A 1 225 ? -18.490 -22.642 33.258 1.00 40.72 225 SER A O 1
ATOM 1672 N N . PRO A 1 226 ? -18.542 -20.857 34.640 1.00 39.88 226 PRO A N 1
ATOM 1673 C CA . PRO A 1 226 ? -18.351 -21.635 35.869 1.00 39.88 226 PRO A CA 1
ATOM 1674 C C . PRO A 1 226 ? -19.481 -22.645 36.145 1.00 39.88 226 PRO A C 1
ATOM 1676 O O . PRO A 1 226 ? -19.299 -23.560 36.938 1.00 39.88 226 PRO A O 1
ATOM 1679 N N . THR A 1 227 ? -20.622 -22.548 35.451 1.00 46.41 227 THR A N 1
ATOM 1680 C CA . THR A 1 227 ? -21.705 -23.551 35.495 1.00 46.41 227 THR A CA 1
ATOM 1681 C C . THR A 1 227 ? -21.560 -24.678 34.462 1.00 46.41 227 THR A C 1
ATOM 1683 O O . THR A 1 227 ? -22.489 -25.457 34.268 1.00 46.41 227 THR A O 1
ATOM 1686 N N . GLY A 1 228 ? -20.427 -24.777 33.757 1.00 39.72 228 GLY A N 1
ATOM 1687 C CA . GLY A 1 228 ? -20.193 -25.811 32.740 1.00 39.72 228 GLY A CA 1
ATOM 1688 C C . GLY A 1 228 ? -20.906 -25.570 31.401 1.00 39.72 228 GLY A C 1
ATOM 1689 O O . GLY A 1 228 ? -20.819 -26.402 30.502 1.00 39.72 228 GLY A O 1
ATOM 1690 N N . LYS A 1 229 ? -21.584 -24.428 31.220 1.00 40.09 229 LYS A N 1
ATOM 1691 C CA . LYS A 1 229 ? -22.183 -24.041 29.932 1.00 40.09 229 LYS A CA 1
ATOM 1692 C C . LYS A 1 229 ? -21.190 -23.248 29.082 1.00 40.09 229 LYS A C 1
ATOM 1694 O O . LYS A 1 229 ? -20.868 -22.107 29.392 1.00 40.09 229 LYS A O 1
ATOM 1699 N N . LEU A 1 230 ? -20.720 -23.844 27.990 1.00 42.28 230 LEU A N 1
ATOM 1700 C CA . LEU A 1 230 ? -19.987 -23.132 26.940 1.00 42.28 230 LEU A CA 1
ATOM 1701 C C . LEU A 1 230 ? -20.928 -22.127 26.262 1.00 42.28 230 LEU A C 1
ATOM 1703 O O . LEU A 1 230 ? -21.985 -22.513 25.763 1.00 42.28 230 LEU A O 1
ATOM 1707 N N . VAL A 1 231 ? -20.558 -20.847 26.256 1.00 44.34 231 VAL A N 1
ATOM 1708 C CA . VAL A 1 231 ? -21.290 -19.805 25.523 1.00 44.34 231 VAL A CA 1
ATOM 1709 C C . VAL A 1 231 ? -20.620 -19.651 24.162 1.00 44.34 231 VAL A C 1
ATOM 1711 O O . VAL A 1 231 ? -19.439 -19.314 24.081 1.00 44.34 231 VAL A O 1
ATOM 1714 N N . TYR A 1 232 ? -21.369 -19.926 23.095 1.00 47.25 232 TYR A N 1
ATOM 1715 C CA . TYR A 1 232 ? -20.900 -19.785 21.718 1.00 47.25 232 TYR A CA 1
ATOM 1716 C C . TYR A 1 232 ? -21.458 -18.498 21.110 1.00 47.25 232 TYR A C 1
ATOM 1718 O O . TYR A 1 232 ? -22.655 -18.228 21.199 1.00 47.25 232 TYR A O 1
ATOM 1726 N N . LEU A 1 233 ? -20.592 -17.712 20.470 1.00 46.22 233 LEU A N 1
ATOM 1727 C CA . LEU A 1 233 ? -20.980 -16.512 19.733 1.00 46.22 233 LEU A CA 1
ATOM 1728 C C . LEU A 1 233 ? -21.260 -16.889 18.277 1.00 46.22 233 LEU A C 1
ATOM 1730 O O . LEU A 1 233 ? -20.347 -17.263 17.543 1.00 46.22 233 LEU A O 1
ATOM 1734 N N . LYS A 1 234 ? -22.517 -16.770 17.842 1.00 42.75 234 LYS A N 1
ATOM 1735 C CA . LYS A 1 234 ? -22.868 -16.843 16.420 1.00 42.75 234 LYS A CA 1
ATOM 1736 C C . LYS A 1 234 ? -22.828 -15.431 15.841 1.00 42.75 234 LYS A C 1
ATOM 1738 O O . LYS A 1 234 ? -23.786 -14.677 15.988 1.00 42.75 234 LYS A O 1
ATOM 1743 N N . VAL A 1 235 ? -21.721 -15.070 15.196 1.00 42.12 235 VAL A N 1
ATOM 1744 C CA . VAL A 1 235 ? -21.652 -13.852 14.377 1.00 42.12 235 VAL A CA 1
ATOM 1745 C C . VAL A 1 235 ? -22.432 -14.139 13.094 1.00 42.12 235 VAL A C 1
ATOM 1747 O O . VAL A 1 235 ? -22.044 -15.018 12.326 1.00 42.12 235 VAL A O 1
ATOM 1750 N N . ARG A 1 236 ? -23.574 -13.475 12.881 1.00 39.62 236 ARG A N 1
ATOM 1751 C CA . ARG A 1 236 ? -24.243 -13.505 11.573 1.00 39.62 236 ARG A CA 1
ATOM 1752 C C . ARG A 1 236 ? -23.405 -12.647 10.623 1.00 39.62 236 ARG A C 1
ATOM 1754 O O . ARG A 1 236 ? -23.278 -11.453 10.867 1.00 39.62 236 ARG A O 1
ATOM 1761 N N . SER A 1 237 ? -22.809 -13.252 9.598 1.00 33.81 237 SER A N 1
ATOM 1762 C CA . SER A 1 237 ? -22.371 -12.507 8.417 1.00 33.81 237 SER A CA 1
ATOM 1763 C C . SER A 1 237 ? -23.628 -12.120 7.642 1.00 33.81 237 SER A C 1
ATOM 1765 O O . SER A 1 237 ? -24.404 -13.012 7.286 1.00 33.81 237 SER A O 1
ATOM 1767 N N . GLU A 1 238 ? -23.855 -10.823 7.462 1.00 38.44 238 GLU A N 1
ATOM 1768 C CA . GLU A 1 238 ? -24.787 -10.315 6.446 1.00 38.44 238 GLU A CA 1
ATOM 1769 C C . GLU A 1 238 ? -24.185 -10.471 5.048 1.00 38.44 238 GLU A C 1
ATOM 1771 O O . GLU A 1 238 ? -22.944 -10.333 4.926 1.00 38.44 238 GLU A O 1
#

Radius of gyration: 25.38 Å; Cα contacts (8 Å, |Δi|>4): 453; chains: 1; bounding box: 100×46×57 Å